Protein 2YJ7 (pdb70)

Structure (mmCIF, N/CA/C/O backbone):
data_2YJ7
#
_entry.id   2YJ7
#
_cell.length_a   55.072
_cell.length_b   30.189
_cell.length_c   59.004
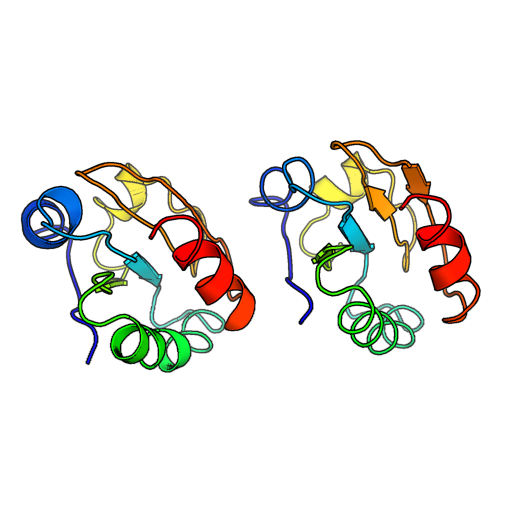_cell.angle_alpha   90.00
_cell.angle_beta   116.81
_cell.angle_gamma   90.00
#
_symmetry.space_group_name_H-M   'P 1 21 1'
#
loop_
_entity.id
_entity.type
_entity.pdbx_description
1 polymer 'LPBCA THIOREDOXIN'
2 non-polymer 'SODIUM ION'
3 water water
#
loop_
_atom_site.group_PDB
_atom_site.id
_atom_site.type_symbol
_atom_site.label_atom_id
_atom_site.label_alt_id
_atom_site.label_comp_id
_atom_site.label_asym_id
_atom_site.label_entity_id
_atom_site.label_seq_id
_atom_site.pdbx_PDB_ins_code
_atom_site.Cartn_x
_atom_site.Cartn_y
_atom_site.Cartn_z
_atom_site.occupancy
_atom_site.B_iso_or_equiv
_atom_site.auth_seq_id
_atom_site.auth_comp_id
_atom_site.auth_asym_id
_atom_site.auth_atom_id
_atom_site.pdbx_PDB_model_num
ATOM 1 N N . SER A 1 2 ? -15.004 -9.017 12.673 1.00 48.45 2 SER A N 1
ATOM 2 C CA . SER A 1 2 ? -14.595 -8.547 13.996 1.00 49.50 2 SER A CA 1
ATOM 3 C C . SER A 1 2 ? -14.111 -7.099 13.922 1.00 44.90 2 SER A C 1
ATOM 4 O O . SER A 1 2 ? -14.216 -6.344 14.895 1.00 44.32 2 SER A O 1
ATOM 7 N N . VAL A 1 3 ? -13.579 -6.719 12.763 1.00 41.76 3 VAL A N 1
ATOM 8 C CA . VAL A 1 3 ? -13.017 -5.383 12.594 1.00 25.01 3 VAL A CA 1
ATOM 9 C C . VAL A 1 3 ? -13.959 -4.376 11.918 1.00 27.55 3 VAL A C 1
ATOM 10 O O . VAL A 1 3 ? -14.233 -4.456 10.710 1.00 24.00 3 VAL A O 1
ATOM 14 N N . ILE A 1 4 ? -14.401 -3.408 12.719 1.00 16.15 4 ILE A N 1
ATOM 15 C CA . ILE A 1 4 ? -15.302 -2.352 12.278 1.00 13.43 4 ILE A CA 1
ATOM 16 C C . ILE A 1 4 ? -14.619 -1.432 11.256 1.00 13.43 4 ILE A C 1
ATOM 17 O O . ILE A 1 4 ? -13.470 -1.048 11.437 1.00 12.74 4 ILE A O 1
ATOM 22 N N . GLU A 1 5 ? -15.332 -1.090 10.185 1.00 10.56 5 GLU A N 1
ATOM 23 C CA . GLU A 1 5 ? -14.843 -0.105 9.217 1.00 7.12 5 GLU A CA 1
ATOM 24 C C . GLU A 1 5 ? -15.315 1.277 9.639 1.00 8.87 5 GLU A C 1
ATOM 25 O O . GLU A 1 5 ? -16.514 1.493 9.892 1.00 14.20 5 GLU A O 1
ATOM 31 N N . VAL A 1 6 ? -14.382 2.207 9.786 1.00 5.92 6 VAL A N 1
ATOM 32 C CA A VAL A 1 6 ? -14.784 3.535 10.228 0.39 10.42 6 VAL A CA 1
ATOM 33 C CA B VAL A 1 6 ? -14.652 3.554 10.306 0.61 10.91 6 VAL A CA 1
ATOM 34 C C . VAL A 1 6 ? -14.393 4.590 9.215 1.00 8.19 6 VAL A C 1
ATOM 35 O O . VAL A 1 6 ? -13.473 4.410 8.398 1.00 7.97 6 VAL A O 1
ATOM 42 N N . THR A 1 7 ? -15.164 5.672 9.220 1.00 5.60 7 THR A N 1
ATOM 43 C CA . THR A 1 7 ? -15.057 6.704 8.218 1.00 5.36 7 THR A CA 1
ATOM 44 C C . THR A 1 7 ? -14.873 8.066 8.865 1.00 8.43 7 THR A C 1
ATOM 45 O O . THR A 1 7 ? -14.973 8.208 10.089 1.00 8.11 7 THR A O 1
ATOM 49 N N . ASP A 1 8 ? -14.623 9.076 8.032 1.00 8.14 8 ASP A N 1
ATOM 50 C CA . ASP A 1 8 ? -14.609 10.461 8.516 1.00 7.90 8 ASP A CA 1
ATOM 51 C C . ASP A 1 8 ? -15.820 10.740 9.406 1.00 9.63 8 ASP A C 1
ATOM 52 O O . ASP A 1 8 ? -15.703 11.412 10.423 1.00 10.10 8 ASP A O 1
ATOM 57 N N . GLU A 1 9 ? -16.988 10.234 9.007 1.00 7.76 9 GLU A N 1
ATOM 58 C CA . GLU A 1 9 ? -18.235 10.551 9.713 1.00 9.26 9 GLU A CA 1
ATOM 59 C C . GLU A 1 9 ? -18.280 10.097 11.177 1.00 9.61 9 GLU A C 1
ATOM 60 O O . GLU A 1 9 ? -18.748 10.832 12.055 1.00 13.32 9 GLU A O 1
ATOM 66 N N . ASN A 1 10 ? -17.812 8.880 11.433 1.00 7.27 10 ASN A N 1
ATOM 67 C CA . ASN A 1 10 ? -17.918 8.289 12.763 1.00 9.34 10 ASN A CA 1
ATOM 68 C C . ASN A 1 10 ? -16.588 8.070 13.484 1.00 7.62 10 ASN A C 1
ATOM 69 O O . ASN A 1 10 ? -16.548 7.440 14.535 1.00 8.01 10 ASN A O 1
ATOM 74 N N . PHE A 1 11 ? -15.507 8.616 12.940 1.00 9.70 11 PHE A N 1
ATOM 75 C CA . PHE A 1 11 ? -14.206 8.463 13.586 1.00 7.50 11 PHE A CA 1
ATOM 76 C C . PHE A 1 11 ? -14.192 9.014 15.009 1.00 8.61 11 PHE A C 1
ATOM 77 O O . PHE A 1 11 ? -13.671 8.379 15.933 1.00 6.25 11 PHE A O 1
ATOM 85 N N . GLU A 1 12 ? -14.765 10.195 15.198 1.00 8.62 12 GLU A N 1
ATOM 86 C CA . GLU A 1 12 ? -14.766 10.775 16.536 1.00 8.54 12 GLU A CA 1
ATOM 87 C C . GLU A 1 12 ? -15.482 9.877 17.545 1.00 6.44 12 GLU A C 1
ATOM 88 O O . GLU A 1 12 ? -14.956 9.610 18.616 1.00 8.54 12 GLU A O 1
ATOM 94 N N A GLN A 1 13 ? -16.684 9.421 17.203 0.53 6.62 13 GLN A N 1
ATOM 95 N N B GLN A 1 13 ? -16.685 9.428 17.199 0.47 6.70 13 GLN A N 1
ATOM 96 C CA A GLN A 1 13 ? -17.455 8.562 18.101 0.53 10.27 13 GLN A CA 1
ATOM 97 C CA B GLN A 1 13 ? -17.458 8.556 18.079 0.47 10.28 13 GLN A CA 1
ATOM 98 C C A GLN A 1 13 ? -16.827 7.186 18.330 0.53 10.79 13 GLN A C 1
ATOM 99 C C B GLN A 1 13 ? -16.769 7.219 18.333 0.47 10.67 13 GLN A C 1
ATOM 100 O O A GLN A 1 13 ? -16.777 6.695 19.463 0.53 10.78 13 GLN A O 1
ATOM 101 O O B GLN A 1 13 ? -16.618 6.790 19.483 0.47 11.14 13 GLN A O 1
ATOM 112 N N . GLU A 1 14 ? -16.352 6.561 17.256 1.00 7.90 14 GLU A N 1
ATOM 113 C CA . GLU A 1 14 ? -15.853 5.192 17.341 1.00 5.12 14 GLU A CA 1
ATOM 114 C C . GLU A 1 14 ? -14.429 5.093 17.867 1.00 5.19 14 GLU A C 1
ATOM 115 O O . GLU A 1 14 ? -14.070 4.107 18.523 1.00 7.18 14 GLU A O 1
ATOM 121 N N . VAL A 1 15 ? -13.617 6.096 17.572 1.00 5.99 15 VAL A N 1
ATOM 122 C CA . VAL A 1 15 ? -12.214 6.013 17.961 1.00 5.33 15 VAL A CA 1
ATOM 123 C C . VAL A 1 15 ? -11.910 6.975 19.105 1.00 7.40 15 VAL A C 1
ATOM 124 O O . VAL A 1 15 ? -11.457 6.553 20.176 1.00 8.64 15 VAL A O 1
ATOM 128 N N . LEU A 1 16 ? -12.160 8.262 18.891 1.00 7.76 16 LEU A N 1
ATOM 129 C CA . LEU A 1 16 ? -11.764 9.231 19.901 1.00 8.47 16 LEU A CA 1
ATOM 130 C C . LEU A 1 16 ? -12.536 9.096 21.217 1.00 11.66 16 LEU A C 1
ATOM 131 O O . LEU A 1 16 ? -11.986 9.388 22.293 1.00 14.22 16 LEU A O 1
ATOM 136 N N . LYS A 1 17 ? -13.784 8.639 21.142 1.00 7.23 17 LYS A N 1
ATOM 137 C CA . LYS A 1 17 ? -14.632 8.548 22.350 1.00 7.78 17 LYS A CA 1
ATOM 138 C C . LYS A 1 17 ? -14.843 7.112 22.828 1.00 10.07 17 LYS A C 1
ATOM 139 O O . LYS A 1 17 ? -15.734 6.836 23.646 1.00 10.55 17 LYS A O 1
ATOM 145 N N . SER A 1 18 ? -13.997 6.212 22.336 1.00 9.79 18 SER A N 1
ATOM 146 C CA . SER A 1 18 ? -14.003 4.810 22.765 1.00 11.81 18 SER A CA 1
ATOM 147 C C . SER A 1 18 ? -13.757 4.662 24.271 1.00 11.38 18 SER A C 1
ATOM 148 O O . SER A 1 18 ? -13.001 5.439 24.865 1.00 12.18 18 SER A O 1
ATOM 151 N N . ASP A 1 19 ? -14.374 3.648 24.884 1.00 13.07 19 ASP A N 1
ATOM 152 C CA . ASP A 1 19 ? -14.145 3.379 26.305 1.00 17.71 19 ASP A CA 1
ATOM 153 C C . ASP A 1 19 ? -12.8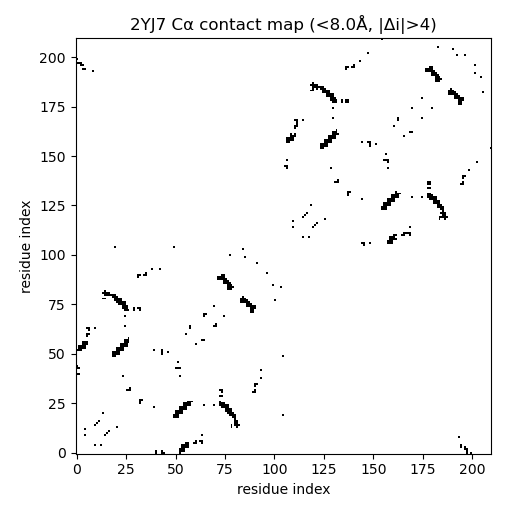91 2.544 26.573 1.00 18.49 19 ASP A C 1
ATOM 154 O O . ASP A 1 19 ? -12.586 2.240 27.722 1.00 19.70 19 ASP A O 1
ATOM 159 N N . LYS A 1 20 ? -12.170 2.176 25.514 1.00 11.55 20 LYS A N 1
ATOM 160 C CA . LYS A 1 20 ? -10.974 1.338 25.640 1.00 11.68 20 LYS A CA 1
ATOM 161 C C . LYS A 1 20 ? -9.984 1.764 24.549 1.00 9.10 20 LYS A C 1
ATOM 162 O O . LYS A 1 20 ? -10.383 2.478 23.628 1.00 9.60 20 LYS A O 1
ATOM 168 N N . PRO A 1 21 ? -8.703 1.342 24.645 1.00 10.66 21 PRO A N 1
ATOM 169 C CA . PRO A 1 21 ? -7.758 1.694 23.576 1.00 7.67 21 PRO A CA 1
ATOM 170 C C . PRO A 1 21 ? -8.266 1.202 22.221 1.00 9.36 21 PRO A C 1
ATOM 171 O O . PRO A 1 21 ? -8.985 0.205 22.146 1.00 8.40 21 PRO A O 1
ATOM 175 N N . VAL A 1 22 ? -7.895 1.922 21.164 1.00 8.20 22 VAL A N 1
ATOM 176 C CA . VAL A 1 22 ? -8.331 1.577 19.823 1.00 4.67 22 VAL A CA 1
ATOM 177 C C . VAL A 1 22 ? -7.133 1.449 18.905 1.00 4.52 22 VAL A C 1
ATOM 178 O O . VAL A 1 22 ? -6.325 2.362 18.804 1.00 7.53 22 VAL A O 1
ATOM 182 N N . LEU A 1 23 ? -7.031 0.304 18.232 1.00 4.56 23 LEU A N 1
ATOM 183 C CA . LEU A 1 23 ? -6.004 0.097 17.211 1.00 6.08 23 LEU A CA 1
ATOM 184 C C . LEU A 1 23 ? -6.641 0.417 15.866 1.00 7.37 23 LEU A C 1
ATOM 185 O O . LEU A 1 23 ? -7.648 -0.194 15.512 1.00 5.91 23 LEU A O 1
ATOM 190 N N . VAL A 1 24 ? -6.104 1.410 15.150 1.00 4.65 24 VAL A N 1
ATOM 191 C CA . VAL A 1 24 ? -6.692 1.841 13.869 1.00 3.99 24 VAL A CA 1
ATOM 192 C C . VAL A 1 24 ? -5.774 1.471 12.725 1.00 4.78 24 VAL A C 1
ATOM 193 O O . VAL A 1 24 ? -4.626 1.903 12.690 1.00 5.99 24 VAL A O 1
ATOM 197 N N . ASP A 1 25 ? -6.291 0.674 11.797 1.00 4.09 25 ASP A N 1
ATOM 198 C CA . ASP A 1 25 ? -5.527 0.198 10.642 1.00 4.30 25 ASP A CA 1
ATOM 199 C C . ASP A 1 25 ? -5.873 1.056 9.438 1.00 6.63 25 ASP A C 1
ATOM 200 O O . ASP A 1 25 ? -6.989 0.975 8.910 1.00 7.47 25 ASP A O 1
ATOM 205 N N . PHE A 1 26 ? -4.915 1.885 9.017 1.00 4.04 26 PHE A N 1
ATOM 206 C CA . PHE A 1 26 ? -5.073 2.693 7.815 1.00 4.02 26 PHE A CA 1
ATOM 207 C C . PHE A 1 26 ? -4.575 1.914 6.598 1.00 7.11 26 PHE A C 1
ATOM 208 O O . PHE A 1 26 ? -3.435 1.457 6.568 1.00 6.96 26 PHE A O 1
ATOM 216 N N . TRP A 1 27 ? -5.450 1.748 5.615 1.00 4.61 27 TRP A N 1
ATOM 217 C CA . TRP A 1 27 ? -5.227 0.820 4.502 1.00 5.12 27 TRP A CA 1
ATOM 218 C C . TRP A 1 27 ? -5.907 1.364 3.232 1.00 6.20 27 TRP A C 1
ATOM 219 O O . TRP A 1 27 ? -6.642 2.345 3.287 1.00 8.05 27 TRP A O 1
ATOM 230 N N . ALA A 1 28 ? -5.604 0.758 2.074 1.00 5.11 28 ALA A N 1
ATOM 231 C CA . ALA A 1 28 ? -6.329 1.018 0.831 1.00 5.42 28 ALA A CA 1
ATOM 232 C C . ALA A 1 28 ? -6.213 -0.231 -0.049 1.00 7.09 28 ALA A C 1
ATOM 233 O O . ALA A 1 28 ? -5.307 -1.055 0.149 1.00 9.15 28 ALA A O 1
ATOM 235 N N . PRO A 1 29 ? -7.136 -0.386 -1.007 1.00 7.42 29 PRO A N 1
ATOM 236 C CA . PRO A 1 29 ? -7.190 -1.610 -1.824 1.00 8.88 29 PRO A CA 1
ATOM 237 C C . PRO A 1 29 ? -5.931 -1.828 -2.657 1.00 14.08 29 PRO A C 1
ATOM 238 O O . PRO A 1 29 ? -5.582 -2.980 -2.966 1.00 11.76 29 PRO A O 1
ATOM 242 N N . TRP A 1 30 ? -5.254 -0.742 -3.006 1.00 10.48 30 TRP A N 1
ATOM 243 C CA . TRP A 1 30 ? -4.108 -0.839 -3.910 1.00 11.36 30 TRP A CA 1
ATOM 244 C C . TRP A 1 30 ? -2.809 -1.237 -3.206 1.00 11.28 30 TRP A C 1
ATOM 245 O O . TRP A 1 30 ? -1.768 -1.463 -3.847 1.00 13.72 30 TRP A O 1
ATOM 256 N N . CYS A 1 31 ? -2.871 -1.309 -1.883 1.00 10.24 31 CYS A N 1
ATOM 257 C CA . CYS A 1 31 ? -1.685 -1.473 -1.046 1.00 6.20 31 CYS A CA 1
ATOM 258 C C . CYS A 1 31 ? -1.405 -2.955 -0.777 1.00 9.76 31 CYS A C 1
ATOM 259 O O . CYS A 1 31 ? -2.161 -3.608 -0.069 1.00 10.05 31 CYS A O 1
ATOM 262 N N . GLY A 1 32 ? -0.325 -3.484 -1.354 1.00 10.18 32 GLY A N 1
ATOM 263 C CA . GLY A 1 32 ? 0.018 -4.888 -1.166 1.00 13.86 32 GLY A CA 1
ATOM 264 C C . GLY A 1 32 ? 0.284 -5.270 0.286 1.00 12.77 32 GLY A C 1
ATOM 265 O O . GLY A 1 32 ? -0.321 -6.203 0.813 1.00 13.83 32 GLY A O 1
ATOM 266 N N . PRO A 1 33 ? 1.211 -4.565 0.944 1.00 10.26 33 PRO A N 1
ATOM 267 C CA . PRO A 1 33 ? 1.479 -4.866 2.356 1.00 9.81 33 PRO A CA 1
ATOM 268 C C . PRO A 1 33 ? 0.254 -4.751 3.254 1.00 15.08 33 PRO A C 1
ATOM 269 O O . PRO A 1 33 ? 0.158 -5.478 4.236 1.00 12.81 33 PRO A O 1
ATOM 273 N N . CYS A 1 34 ? -0.670 -3.858 2.923 1.00 7.70 34 CYS A N 1
ATOM 274 C CA . CYS A 1 34 ? -1.907 -3.727 3.691 1.00 7.80 34 CYS A CA 1
ATOM 275 C C . CYS A 1 34 ? -2.703 -5.013 3.642 1.00 12.61 34 CYS A C 1
ATOM 276 O O . CYS A 1 34 ? -3.260 -5.454 4.642 1.00 13.75 34 CYS A O 1
ATOM 279 N N . ARG A 1 35 ? -2.763 -5.623 2.465 1.00 10.93 35 ARG A N 1
ATOM 280 C CA A ARG A 1 35 ? -3.476 -6.879 2.278 0.46 10.42 35 ARG A CA 1
ATOM 281 C CA B ARG A 1 35 ? -3.499 -6.867 2.316 0.54 9.26 35 ARG A CA 1
ATOM 282 C C . ARG A 1 35 ? -2.800 -7.975 3.099 1.00 14.06 35 ARG A C 1
ATOM 283 O O . ARG A 1 35 ? -3.458 -8.865 3.650 1.00 14.69 35 ARG A O 1
ATOM 298 N N . MET A 1 36 ? -1.472 -7.902 3.190 1.00 12.57 36 MET A N 1
ATOM 299 C CA A MET A 1 36 ? -0.719 -8.879 3.969 0.56 12.72 36 MET A CA 1
ATOM 300 C CA B MET A 1 36 ? -0.713 -8.876 3.960 0.44 12.89 36 MET A CA 1
ATOM 301 C C . MET A 1 36 ? -1.103 -8.857 5.446 1.00 10.63 36 MET A C 1
ATOM 302 O O . MET A 1 36 ? -1.306 -9.910 6.064 1.00 12.43 36 MET A O 1
ATOM 311 N N . ILE A 1 37 ? -1.197 -7.667 6.018 1.00 14.04 37 ILE A N 1
ATOM 312 C CA . ILE A 1 37 ? -1.462 -7.563 7.452 1.00 14.06 37 ILE A CA 1
ATOM 313 C C . ILE A 1 37 ? -2.936 -7.639 7.834 1.00 14.90 37 ILE A C 1
ATOM 314 O O . ILE A 1 37 ? -3.249 -7.836 9.011 1.00 13.52 37 ILE A O 1
ATOM 319 N N . ALA A 1 38 ? -3.833 -7.480 6.861 1.00 10.60 38 ALA A N 1
ATOM 320 C CA . ALA A 1 38 ? -5.278 -7.505 7.150 1.00 7.87 38 ALA A CA 1
ATOM 321 C C . ALA A 1 38 ? -5.732 -8.712 8.001 1.00 8.39 38 ALA A C 1
ATOM 322 O O . ALA A 1 38 ? -6.424 -8.532 9.010 1.00 9.50 38 ALA A O 1
ATOM 324 N N A PRO A 1 39 ? -5.354 -9.936 7.602 0.51 9.93 39 PRO A N 1
ATOM 325 N N B PRO A 1 39 ? -5.330 -9.931 7.607 0.49 9.98 39 PRO A N 1
ATOM 326 C CA A PRO A 1 39 ? -5.751 -11.080 8.432 0.51 11.35 39 PRO A CA 1
ATOM 327 C CA B PRO A 1 39 ? -5.699 -11.106 8.405 0.49 11.80 39 PRO A CA 1
ATOM 328 C C A PRO A 1 39 ? -5.069 -11.087 9.805 0.51 10.58 39 PRO A C 1
ATOM 329 C C B PRO A 1 39 ? -5.070 -11.078 9.796 0.49 10.48 39 PRO A C 1
ATOM 330 O O A PRO A 1 39 ? -5.653 -11.599 10.765 0.51 11.99 39 PRO A O 1
ATOM 331 O O B PRO A 1 39 ? -5.686 -11.551 10.756 0.49 11.74 39 PRO A O 1
ATOM 338 N N . ILE A 1 40 ? -3.865 -10.526 9.902 1.00 10.13 40 ILE A N 1
ATOM 339 C CA . ILE A 1 40 ? -3.184 -10.400 11.188 1.00 11.50 40 ILE A CA 1
ATOM 340 C C . ILE A 1 40 ? -3.994 -9.483 12.120 1.00 9.28 40 ILE A C 1
ATOM 341 O O . ILE A 1 40 ? -4.218 -9.799 13.295 1.00 14.01 40 ILE A O 1
ATOM 346 N N . ILE A 1 41 ? -4.438 -8.355 11.576 1.00 8.36 41 ILE A N 1
ATOM 347 C CA . ILE A 1 41 ? -5.251 -7.401 12.320 1.00 13.71 41 ILE A CA 1
ATOM 348 C C . ILE A 1 41 ? -6.563 -8.053 12.782 1.00 10.01 41 ILE A C 1
ATOM 349 O O . ILE A 1 41 ? -6.992 -7.874 13.923 1.00 10.56 41 ILE A O 1
ATOM 354 N N . GLU A 1 42 ? -7.201 -8.815 11.898 1.00 10.09 42 GLU A N 1
ATOM 355 C CA A GLU A 1 42 ? -8.448 -9.496 12.252 0.49 12.55 42 GLU A CA 1
ATOM 356 C CA B GLU A 1 42 ? -8.445 -9.497 12.254 0.51 12.54 42 GLU A CA 1
ATOM 357 C C . GLU A 1 42 ? -8.213 -10.469 13.403 1.00 12.16 42 GLU A C 1
ATOM 358 O O . GLU A 1 42 ? -9.024 -10.564 14.345 1.00 11.05 42 GLU A O 1
ATOM 369 N N . GLU A 1 43 ? -7.111 -11.204 13.346 1.00 9.39 43 GLU A N 1
ATOM 370 C CA . GLU A 1 43 ? -6.855 -12.201 14.386 1.00 13.40 43 GLU A CA 1
ATOM 371 C C . GLU A 1 43 ? -6.501 -11.502 15.708 1.00 17.65 43 GLU A C 1
ATOM 372 O O . GLU A 1 43 ? -6.928 -11.929 16.795 1.00 13.37 43 GLU A O 1
ATOM 378 N N . LEU A 1 44 ? -5.751 -10.408 15.614 1.00 9.76 44 LEU A N 1
ATOM 379 C CA . LEU A 1 44 ? -5.455 -9.602 16.808 1.00 12.19 44 LEU A CA 1
ATOM 380 C C . LEU A 1 44 ? -6.710 -9.018 17.446 1.00 16.43 44 LEU A C 1
ATOM 381 O O . LEU A 1 44 ? -6.801 -8.936 18.673 1.00 15.75 44 LEU A O 1
ATOM 386 N N . ALA A 1 45 ? -7.688 -8.629 16.632 1.00 9.47 45 ALA A N 1
ATOM 387 C CA . ALA A 1 45 ? -8.971 -8.198 17.183 1.00 11.85 45 ALA A CA 1
ATOM 388 C C . ALA A 1 45 ? -9.592 -9.288 18.063 1.00 13.46 45 ALA A C 1
ATOM 389 O O . ALA A 1 45 ? -10.199 -8.984 19.091 1.00 13.48 45 ALA A O 1
ATOM 391 N N . LYS A 1 46 ? -9.452 -10.555 17.678 1.00 15.72 46 LYS A N 1
ATOM 392 C CA A LYS A 1 46 ? -10.028 -11.629 18.479 0.34 16.99 46 LYS A CA 1
ATOM 393 C CA B LYS A 1 46 ? -10.022 -11.634 18.482 0.66 16.28 46 LYS A CA 1
ATOM 394 C C . LYS A 1 46 ? -9.275 -11.783 19.800 1.00 13.68 46 LYS A C 1
ATOM 395 O O . LYS A 1 46 ? -9.886 -11.907 20.874 1.00 17.02 46 LYS A O 1
ATOM 406 N N . GLU A 1 47 ? -7.954 -11.772 19.723 1.00 13.22 47 GLU A N 1
ATOM 407 C CA . GLU A 1 47 ? -7.125 -11.952 20.904 1.00 20.28 47 GLU A CA 1
ATOM 408 C C . GLU A 1 47 ? -7.365 -10.849 21.920 1.00 19.87 47 GLU A C 1
ATOM 409 O O . GLU A 1 47 ? -7.318 -11.079 23.129 1.00 17.57 47 GLU A O 1
ATOM 415 N N . TYR A 1 48 ? -7.631 -9.647 21.426 1.00 12.42 48 TYR A N 1
ATOM 416 C CA . TYR A 1 48 ? -7.720 -8.490 22.312 1.00 12.08 48 TYR A CA 1
ATOM 417 C C . TYR A 1 48 ? -9.150 -8.099 22.642 1.00 12.39 48 TYR A C 1
ATOM 418 O O . TYR A 1 48 ? -9.389 -7.009 23.157 1.00 13.06 48 TYR A O 1
ATOM 427 N N A GLU A 1 49 ? -10.098 -8.986 22.354 0.49 16.36 49 GLU A N 1
ATOM 428 N N B GLU A 1 49 ? -10.092 -8.995 22.368 0.51 16.36 49 GLU A N 1
ATOM 429 C CA A GLU A 1 49 ? -11.503 -8.726 22.658 0.49 14.75 49 GLU A CA 1
ATOM 430 C CA B GLU A 1 49 ? -11.494 -8.752 22.682 0.51 14.62 49 GLU A CA 1
ATOM 431 C C A GLU A 1 49 ? -11.663 -8.382 24.133 0.49 12.18 49 GLU A C 1
ATOM 432 C C B GLU A 1 49 ? -11.628 -8.363 24.146 0.51 12.23 49 GLU A C 1
ATOM 433 O O A GLU A 1 49 ? -11.158 -9.094 24.999 0.49 14.02 49 GLU A O 1
ATOM 434 O O B GLU A 1 49 ? -11.070 -9.028 25.019 0.51 13.92 49 GLU A O 1
ATOM 445 N N . GLY A 1 50 ? -12.357 -7.280 24.405 1.00 13.62 50 GLY A N 1
ATOM 446 C CA . GLY A 1 50 ? -12.541 -6.786 25.762 1.00 14.57 50 GLY A CA 1
ATOM 447 C C . GLY A 1 50 ? -11.487 -5.789 26.224 1.00 13.29 50 GLY A C 1
ATOM 448 O O . GLY A 1 50 ? -11.699 -5.065 27.203 1.00 12.30 50 GLY A O 1
ATOM 449 N N . LYS A 1 51 ? -10.352 -5.740 25.526 1.00 12.08 51 LYS A N 1
ATOM 450 C CA . LYS A 1 51 ? -9.227 -4.911 25.943 1.00 10.39 51 LYS A CA 1
ATOM 451 C C . LYS A 1 51 ? -8.887 -3.807 24.951 1.00 8.08 51 LYS A C 1
ATOM 452 O O . LYS A 1 51 ? -8.529 -2.689 25.349 1.00 10.19 51 LYS A O 1
ATOM 458 N N . VAL A 1 52 ? -8.967 -4.145 23.662 1.00 6.48 52 VAL A N 1
ATOM 459 C CA . VAL A 1 52 ? -8.642 -3.195 22.604 1.00 6.09 52 VAL A CA 1
ATOM 460 C C . VAL A 1 52 ? -9.672 -3.317 21.490 1.00 7.82 52 VAL A C 1
ATOM 461 O O . VAL A 1 52 ? -10.015 -4.411 21.048 1.00 14.74 52 VAL A O 1
ATOM 465 N N . LYS A 1 53 ? -10.190 -2.182 21.055 1.00 6.99 53 LYS A N 1
ATOM 466 C CA . LYS A 1 53 ? -11.112 -2.135 19.936 1.00 6.11 53 LYS A CA 1
ATOM 467 C C . LYS A 1 53 ? -10.259 -1.988 18.683 1.00 8.09 53 LYS A C 1
ATOM 468 O O . LYS A 1 53 ? -9.305 -1.218 18.683 1.00 7.93 53 LYS A O 1
ATOM 474 N N . VAL A 1 54 ? -10.591 -2.742 17.640 1.00 5.79 54 VAL A N 1
ATOM 475 C CA . VAL A 1 54 ? -9.833 -2.712 16.390 1.00 5.14 54 VAL A CA 1
ATOM 476 C C . VAL A 1 54 ? -10.716 -2.257 15.237 1.00 8.87 54 VAL A C 1
ATOM 477 O O . VAL A 1 54 ? -11.788 -2.833 14.980 1.00 8.74 54 VAL A O 1
ATOM 481 N N . VAL A 1 55 ? -10.267 -1.212 14.551 1.00 4.81 55 VAL A N 1
ATOM 482 C CA . VAL A 1 55 ? -11.022 -0.648 13.439 1.00 5.41 55 VAL A CA 1
ATOM 483 C C . VAL A 1 55 ? -10.100 -0.436 12.255 1.00 8.41 55 VAL A C 1
ATOM 484 O O . VAL A 1 55 ? -8.871 -0.464 12.401 1.00 4.96 55 VAL A O 1
ATOM 488 N N . LYS A 1 56 ? -10.702 -0.260 11.081 1.00 6.36 56 LYS A N 1
ATOM 489 C CA A LYS A 1 56 ? -9.938 -0.029 9.849 0.67 4.72 56 LYS A CA 1
ATOM 490 C CA B LYS A 1 56 ? -9.950 -0.034 9.849 0.33 6.94 56 LYS A CA 1
ATOM 491 C C . LYS A 1 56 ? -10.448 1.241 9.192 1.00 9.23 56 LYS A C 1
ATOM 492 O O . LYS A 1 56 ? -11.643 1.545 9.249 1.00 9.84 56 LYS A O 1
ATOM 503 N N . VAL A 1 57 ? -9.547 1.982 8.557 1.00 4.61 57 VAL A N 1
ATOM 504 C CA . VAL A 1 57 ? -9.958 3.170 7.820 1.00 4.67 57 VAL A CA 1
ATOM 505 C C . VAL A 1 57 ? -9.371 3.151 6.421 1.00 4.98 57 VAL A C 1
ATOM 506 O O . VAL A 1 57 ? -8.155 3.121 6.248 1.00 5.90 57 VAL A O 1
ATOM 510 N N . ASN A 1 58 ? -10.237 3.181 5.422 1.00 5.22 58 ASN A N 1
ATOM 511 C CA . ASN A 1 58 ? -9.798 3.218 4.031 1.00 5.52 58 ASN A CA 1
ATOM 512 C C . ASN A 1 58 ? -9.389 4.639 3.672 1.00 7.58 58 ASN A C 1
ATOM 513 O O . ASN A 1 58 ? -10.220 5.523 3.613 1.00 7.50 58 ASN A O 1
ATOM 518 N N . VAL A 1 59 ? -8.105 4.861 3.428 1.00 5.13 59 VAL A N 1
ATOM 519 C CA . VAL A 1 59 ? -7.601 6.224 3.246 1.00 5.22 59 VAL A CA 1
ATOM 520 C C . VAL A 1 59 ? -8.027 6.835 1.915 1.00 6.42 59 VAL A C 1
ATOM 521 O O . VAL A 1 59 ? -8.030 8.062 1.772 1.00 9.27 59 VAL A O 1
ATOM 525 N N . ASP A 1 60 ? -8.366 5.990 0.946 1.00 9.54 60 ASP A N 1
ATOM 526 C CA . ASP A 1 60 ? -8.841 6.479 -0.339 1.00 13.53 60 ASP A CA 1
ATOM 527 C C . ASP A 1 60 ? -10.224 7.096 -0.148 1.00 10.31 60 ASP A C 1
ATOM 528 O O . ASP A 1 60 ? -10.571 8.079 -0.802 1.00 14.78 60 ASP A O 1
ATOM 533 N N . GLU A 1 61 ? -11.008 6.528 0.761 1.00 11.73 61 GLU A N 1
ATOM 534 C CA . GLU A 1 61 ? -12.378 6.977 0.952 1.00 11.29 61 GLU A CA 1
ATOM 535 C C . GLU A 1 61 ? -12.489 8.008 2.062 1.00 9.28 61 GLU A C 1
ATOM 536 O O . GLU A 1 61 ? -13.507 8.704 2.189 1.00 11.90 61 GLU A O 1
ATOM 542 N N . ASN A 1 62 ? -11.428 8.105 2.862 1.00 6.44 62 ASN A N 1
ATOM 543 C CA . ASN A 1 62 ? -11.435 8.997 4.018 1.00 7.59 62 ASN A CA 1
ATOM 544 C C . ASN A 1 62 ? -10.145 9.796 4.104 1.00 10.08 62 ASN A C 1
ATOM 545 O O . ASN A 1 62 ? -9.430 9.737 5.095 1.00 8.64 62 ASN A O 1
ATOM 550 N N . PRO A 1 63 ? -9.832 10.552 3.042 1.00 13.59 63 PRO A N 1
ATOM 551 C CA . PRO A 1 63 ? -8.574 11.300 3.046 1.00 10.76 63 PRO A CA 1
ATOM 552 C C . PRO A 1 63 ? -8.481 12.331 4.176 1.00 9.31 63 PRO A C 1
ATOM 553 O O . PRO A 1 63 ? -7.372 12.637 4.609 1.00 13.69 63 PRO A O 1
ATOM 557 N N . ASN A 1 64 ? -9.607 12.851 4.647 1.00 12.49 64 ASN A N 1
ATOM 558 C CA . ASN A 1 64 ? -9.583 13.853 5.717 1.00 19.48 64 ASN A CA 1
ATOM 559 C C . ASN A 1 64 ? -9.035 13.292 7.026 1.00 11.89 64 ASN A C 1
ATOM 560 O O . ASN A 1 64 ? -8.143 13.882 7.647 1.00 11.62 64 ASN A O 1
ATOM 565 N N . THR A 1 65 ? -9.558 12.147 7.451 1.00 9.41 65 THR A N 1
ATOM 566 C CA . THR A 1 65 ? -9.038 11.525 8.649 1.00 6.14 65 THR A CA 1
ATOM 567 C C . THR A 1 65 ? -7.564 11.176 8.453 1.00 7.58 65 THR A C 1
ATOM 568 O O . THR A 1 65 ? -6.741 11.418 9.325 1.00 7.18 65 THR A O 1
ATOM 572 N N . ALA A 1 66 ? -7.238 10.621 7.288 1.00 7.66 66 ALA A N 1
ATOM 573 C CA . ALA A 1 66 ? -5.856 10.264 7.011 1.00 5.50 66 ALA A CA 1
ATOM 574 C C . ALA A 1 66 ? -4.933 11.469 7.164 1.00 10.86 66 ALA A C 1
ATOM 575 O O . ALA A 1 66 ? -3.903 11.389 7.819 1.00 9.51 66 ALA A O 1
ATOM 577 N N . ALA A 1 67 ? -5.325 12.589 6.570 1.00 10.29 67 ALA A N 1
ATOM 578 C CA . ALA A 1 67 ? -4.509 13.801 6.626 1.00 8.90 67 ALA A CA 1
ATOM 579 C C . ALA A 1 67 ? -4.435 14.345 8.057 1.00 9.68 67 ALA A C 1
ATOM 580 O O . ALA A 1 67 ? -3.372 14.759 8.511 1.00 11.30 67 ALA A O 1
ATOM 582 N N . GLN A 1 68 ? -5.560 14.333 8.774 1.00 9.27 68 GLN A N 1
ATOM 583 C CA . GLN A 1 68 ? -5.578 14.873 10.131 1.00 8.88 68 GLN A CA 1
ATOM 584 C C . GLN A 1 68 ? -4.621 14.158 11.072 1.00 9.30 68 GLN A C 1
ATOM 585 O O . GLN A 1 68 ? -4.114 14.754 12.023 1.00 11.63 68 GLN A O 1
ATOM 591 N N . TYR A 1 69 ? -4.389 12.873 10.816 1.00 9.04 69 TYR A N 1
ATOM 592 C CA . TYR A 1 69 ? -3.541 12.059 11.692 1.00 12.39 69 TYR A CA 1
ATOM 593 C C . TYR A 1 69 ? -2.187 11.710 11.094 1.00 18.21 69 TYR A C 1
ATOM 594 O O . TYR A 1 69 ? -1.521 10.786 11.536 1.00 19.69 69 TYR A O 1
ATOM 603 N N . GLY A 1 70 ? -1.795 12.470 10.084 1.00 12.90 70 GLY A N 1
ATOM 604 C CA . GLY A 1 70 ? -0.453 12.393 9.538 1.00 12.24 70 GLY A CA 1
ATOM 605 C C . GLY A 1 70 ? -0.151 11.065 8.874 1.00 10.04 70 GLY A C 1
ATOM 606 O O . GLY A 1 70 ? 0.977 10.598 8.925 1.00 12.29 70 GLY A O 1
ATOM 607 N N . ILE A 1 71 ? -1.156 10.458 8.254 1.00 9.61 71 ILE A N 1
ATOM 608 C CA . ILE A 1 71 ? -0.957 9.172 7.578 1.00 7.84 71 ILE A CA 1
ATOM 609 C C . ILE A 1 71 ? -0.339 9.427 6.203 1.00 8.68 71 ILE A C 1
ATOM 610 O O . ILE A 1 71 ? -1.046 9.570 5.197 1.00 13.04 71 ILE A O 1
ATOM 615 N N . ARG A 1 72 ? 0.988 9.479 6.168 1.00 9.11 72 ARG A N 1
ATOM 616 C CA . ARG A 1 72 ? 1.671 9.808 4.923 1.00 8.89 72 ARG A CA 1
ATOM 617 C C . ARG A 1 72 ? 2.000 8.567 4.107 1.00 9.92 72 ARG A C 1
ATOM 618 O O . ARG A 1 72 ? 2.385 8.681 2.946 1.00 14.25 72 ARG A O 1
ATOM 626 N N . SER A 1 73 ? 1.866 7.389 4.720 1.00 9.94 73 SER A N 1
ATOM 627 C CA . SER A 1 73 ? 2.079 6.127 4.025 1.00 10.68 73 SER A CA 1
ATOM 628 C C . SER A 1 73 ? 1.228 5.025 4.648 1.00 8.83 73 SER A C 1
ATOM 629 O O . SER A 1 73 ? 0.797 5.150 5.782 1.00 10.50 73 SER A O 1
ATOM 632 N N . ILE A 1 74 ? 0.998 3.949 3.894 1.00 6.55 74 ILE A N 1
ATOM 633 C CA . ILE A 1 74 ? 0.232 2.807 4.407 1.00 8.64 74 ILE A CA 1
ATOM 634 C C . ILE A 1 74 ? 0.977 1.515 4.057 1.00 8.27 74 ILE A C 1
ATOM 635 O O . ILE A 1 74 ? 1.713 1.488 3.073 1.00 10.09 74 ILE A O 1
ATOM 640 N N . PRO A 1 75 ? 0.836 0.461 4.885 1.00 8.65 75 PRO A N 1
ATOM 641 C CA . PRO A 1 75 ? 0.017 0.421 6.109 1.00 6.77 75 PRO A CA 1
ATOM 642 C C . PRO A 1 75 ? 0.578 1.280 7.246 1.00 7.24 75 PRO A C 1
ATOM 643 O O . PRO A 1 75 ? 1.793 1.382 7.380 1.00 9.49 75 PRO A O 1
ATOM 647 N N . THR A 1 76 ? -0.305 1.879 8.037 1.00 6.62 76 THR A N 1
ATOM 648 C CA . THR A 1 76 ? 0.053 2.544 9.294 1.00 5.81 76 THR A CA 1
ATOM 649 C C . THR A 1 76 ? -0.998 2.177 10.309 1.00 7.71 76 THR A C 1
ATOM 650 O O . THR A 1 76 ? -2.191 2.275 10.014 1.00 8.69 76 THR A O 1
ATOM 654 N N . LEU A 1 77 ? -0.552 1.695 11.469 1.00 5.49 77 LEU A N 1
ATOM 655 C CA A LEU A 1 77 ? -1.438 1.428 12.589 0.13 7.12 77 LEU A CA 1
ATOM 656 C CA B LEU A 1 77 ? -1.444 1.428 12.597 0.87 5.34 77 LEU A CA 1
ATOM 657 C C . LEU A 1 77 ? -1.259 2.516 13.635 1.00 6.83 77 LEU A C 1
ATOM 658 O O . LEU A 1 77 ? -0.145 2.810 14.052 1.00 9.68 77 LEU A O 1
ATOM 667 N N . LEU A 1 78 ? -2.360 3.116 14.063 1.00 6.10 78 LEU A N 1
ATOM 668 C CA . LEU A 1 78 ? -2.299 4.041 15.191 1.00 5.41 78 LEU A CA 1
ATOM 669 C C . LEU A 1 78 ? -2.975 3.389 16.381 1.00 8.56 78 LEU A C 1
ATOM 670 O O . LEU A 1 78 ? -4.021 2.757 16.238 1.00 8.26 78 LEU A O 1
ATOM 675 N N . LEU A 1 79 ? -2.374 3.541 17.555 1.00 5.65 79 LEU A N 1
ATOM 676 C CA . LEU A 1 79 ? -3.005 3.099 18.792 1.00 7.63 79 LEU A CA 1
ATOM 677 C C . LEU A 1 79 ? -3.444 4.325 19.590 1.00 6.29 79 LEU A C 1
ATOM 678 O O . LEU A 1 79 ? -2.621 5.171 19.934 1.00 10.50 79 LEU A O 1
ATOM 683 N N . PHE A 1 80 ? -4.754 4.442 19.796 1.00 5.96 80 PHE A N 1
ATOM 684 C CA . PHE A 1 80 ? -5.355 5.547 20.532 1.00 12.69 80 PHE A CA 1
ATOM 685 C C . PHE A 1 80 ? -5.716 5.111 21.938 1.00 13.07 80 PHE A C 1
ATOM 686 O O . PHE A 1 80 ? -6.190 4.000 22.152 1.00 9.90 80 PHE A O 1
ATOM 694 N N . LYS A 1 81 ? -5.508 5.998 22.903 1.00 11.24 81 LYS A N 1
ATOM 695 C CA . LYS A 1 81 ? -5.950 5.733 24.261 1.00 12.10 81 LYS A CA 1
ATOM 696 C C . LYS A 1 81 ? -6.420 7.055 24.802 1.00 14.65 81 LYS A C 1
ATOM 697 O O . LYS A 1 81 ? -5.728 8.062 24.662 1.00 14.03 81 LYS A O 1
ATOM 703 N N . ASN A 1 82 ? -7.606 7.073 25.398 1.00 18.60 82 ASN A N 1
ATOM 704 C CA . ASN A 1 82 ? -8.116 8.309 25.965 1.00 20.03 82 ASN A CA 1
ATOM 705 C C . ASN A 1 82 ? -8.205 9.398 24.901 1.00 20.53 82 ASN A C 1
ATOM 706 O O . ASN A 1 82 ? -8.081 10.578 25.203 1.00 23.64 82 ASN A O 1
ATOM 711 N N . GLY A 1 83 ? -8.382 9.002 23.643 1.00 21.08 83 GLY A N 1
ATOM 712 C CA . GLY A 1 83 ? -8.602 9.969 22.580 1.00 15.78 83 GLY A CA 1
ATOM 713 C C . GLY A 1 83 ? -7.344 10.537 21.949 1.00 16.00 83 GLY A C 1
ATOM 714 O O . GLY A 1 83 ? -7.403 11.419 21.092 1.00 23.68 83 GLY A O 1
ATOM 715 N N . GLN A 1 84 ? -6.197 10.023 22.369 1.00 13.14 84 GLN A N 1
ATOM 716 C CA A GLN A 1 84 ? -4.920 10.492 21.849 0.55 16.78 84 GLN A CA 1
ATOM 717 C CA B GLN A 1 84 ? -4.921 10.495 21.846 0.45 16.84 84 GLN A CA 1
ATOM 718 C C . GLN A 1 84 ? -4.056 9.355 21.311 1.00 11.42 84 GLN A C 1
ATOM 719 O O . GLN A 1 84 ? -4.120 8.221 21.794 1.00 15.02 84 GLN A O 1
ATOM 730 N N . VAL A 1 85 ? -3.231 9.671 20.319 1.00 13.49 85 VAL A N 1
ATOM 731 C CA . VAL A 1 85 ? -2.313 8.682 19.792 1.00 13.98 85 VAL A CA 1
ATOM 732 C C . VAL A 1 85 ? -1.195 8.438 20.795 1.00 13.53 85 VAL A C 1
ATOM 733 O O . VAL A 1 85 ? -0.481 9.366 21.189 1.00 15.97 85 VAL A O 1
ATOM 737 N N . VAL A 1 86 ? -1.055 7.187 21.215 1.00 12.95 86 VAL A N 1
ATOM 738 C CA . V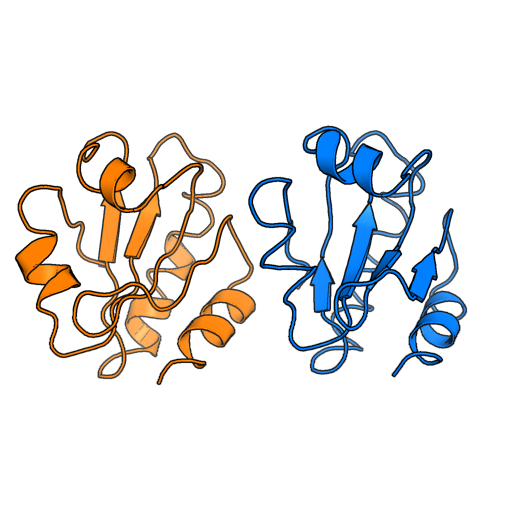AL A 1 86 ? 0.024 6.786 22.110 1.00 13.45 86 VAL A CA 1
ATOM 739 C C . VAL A 1 86 ? 1.081 5.917 21.409 1.00 15.64 86 VAL A C 1
ATOM 740 O O . VAL A 1 86 ? 2.151 5.669 21.963 1.00 14.93 86 VAL A O 1
ATOM 744 N N . ASP A 1 87 ? 0.786 5.442 20.195 1.00 11.22 87 ASP A N 1
ATOM 745 C CA . ASP A 1 87 ? 1.816 4.768 19.415 1.00 11.12 87 ASP A CA 1
ATOM 746 C C . ASP A 1 87 ? 1.461 4.866 17.936 1.00 15.40 87 ASP A C 1
ATOM 747 O O . ASP A 1 87 ? 0.286 4.975 17.585 1.00 13.96 87 ASP A O 1
ATOM 752 N N . ARG A 1 88 ? 2.481 4.843 17.079 1.00 11.98 88 ARG A N 1
ATOM 753 C CA . ARG A 1 88 ? 2.300 4.830 15.636 1.00 8.91 88 ARG A CA 1
ATOM 754 C C . ARG A 1 88 ? 3.183 3.730 15.097 1.00 10.88 88 ARG A C 1
ATOM 755 O O . ARG A 1 88 ? 4.397 3.721 15.336 1.00 12.09 88 ARG A O 1
ATOM 763 N N . LEU A 1 89 ? 2.583 2.801 14.368 1.00 10.27 89 LEU A N 1
ATOM 764 C CA . LEU A 1 89 ? 3.296 1.656 13.851 1.00 11.51 89 LEU A CA 1
ATOM 765 C C . LEU A 1 89 ? 3.233 1.732 12.334 1.00 7.76 89 LEU A C 1
ATOM 766 O O . LEU A 1 89 ? 2.189 1.476 11.734 1.00 11.93 89 LEU A O 1
ATOM 771 N N . VAL A 1 90 ? 4.354 2.100 11.718 1.00 12.26 90 VAL A N 1
ATOM 772 C CA . VAL A 1 90 ? 4.358 2.361 10.282 1.00 18.47 90 VAL A CA 1
ATOM 773 C C . VAL A 1 90 ? 4.991 1.186 9.554 1.00 16.62 90 VAL A C 1
ATOM 774 O O . VAL A 1 90 ? 6.041 0.690 9.963 1.00 24.21 90 VAL A O 1
ATOM 778 N N . GLY A 1 91 ? 4.345 0.742 8.480 1.00 11.28 91 GLY A N 1
ATOM 779 C CA . GLY A 1 91 ? 4.822 -0.399 7.721 1.00 13.32 91 GLY A CA 1
ATOM 780 C C . GLY A 1 91 ? 4.416 -1.714 8.342 1.00 20.00 91 GLY A C 1
ATOM 781 O O . GLY A 1 91 ? 4.043 -1.775 9.525 1.00 25.09 91 GLY A O 1
ATOM 782 N N . ALA A 1 92 ? 4.489 -2.776 7.550 1.00 24.18 92 ALA A N 1
ATOM 783 C CA . ALA A 1 92 ? 4.147 -4.106 8.037 1.00 31.24 92 ALA A CA 1
ATOM 784 C C . ALA A 1 92 ? 5.047 -4.512 9.200 1.00 27.13 92 ALA A C 1
ATOM 785 O O . ALA A 1 92 ? 6.253 -4.265 9.190 1.00 32.36 92 ALA A O 1
ATOM 787 N N A GLN A 1 93 ? 4.450 -5.117 10.215 0.59 26.44 93 GLN A N 1
ATOM 788 N N B GLN A 1 93 ? 4.445 -5.140 10.202 0.41 27.33 93 GLN A N 1
ATOM 789 C CA A GLN A 1 93 ? 5.226 -5.657 11.320 0.59 31.75 93 GLN A CA 1
ATOM 790 C CA B GLN A 1 93 ? 5.176 -5.629 11.365 0.41 32.18 93 GLN A CA 1
ATOM 791 C C A GLN A 1 93 ? 4.627 -6.983 11.762 0.59 27.95 93 GLN A C 1
ATOM 792 C C B GLN A 1 93 ? 4.611 -6.989 11.768 0.41 28.04 93 GLN A C 1
ATOM 793 O O A GLN A 1 93 ? 3.413 -7.181 11.680 0.59 24.38 93 GLN A O 1
ATOM 794 O O B GLN A 1 93 ? 3.404 -7.213 11.672 0.41 24.97 93 GLN A O 1
ATOM 805 N N . PRO A 1 94 ? 5.484 -7.911 12.202 1.00 28.21 94 PRO A N 1
ATOM 806 C CA . PRO A 1 94 ? 5.039 -9.250 12.594 1.00 28.53 94 PRO A CA 1
ATOM 807 C C . PRO A 1 94 ? 4.102 -9.210 13.794 1.00 19.64 94 PRO A C 1
ATOM 808 O O . PRO A 1 94 ? 4.158 -8.271 14.583 1.00 18.44 94 PRO A O 1
ATOM 812 N N . LYS A 1 95 ? 3.250 -10.223 13.902 1.00 20.50 95 LYS A N 1
ATOM 813 C CA . LYS A 1 95 ? 2.269 -10.300 14.975 1.00 21.84 95 LYS A CA 1
ATOM 814 C C . LYS A 1 95 ? 2.856 -10.049 16.365 1.00 24.26 95 LYS A C 1
ATOM 815 O O . LYS A 1 95 ? 2.292 -9.294 17.142 1.00 20.42 95 LYS A O 1
ATOM 821 N N A GLU A 1 96 ? 3.986 -10.677 16.682 0.60 23.46 96 GLU A N 1
ATOM 822 N N B GLU A 1 96 ? 3.990 -10.672 16.664 0.40 23.23 96 GLU A N 1
ATOM 823 C CA A GLU A 1 96 ? 4.549 -10.550 18.028 0.60 21.83 96 GLU A CA 1
ATOM 824 C CA B GLU A 1 96 ? 4.579 -10.570 17.996 0.40 22.30 96 GLU A CA 1
ATOM 825 C C A GLU A 1 96 ? 5.060 -9.145 18.336 0.60 17.98 96 GLU A C 1
ATOM 826 C C B GLU A 1 96 ? 5.086 -9.169 18.333 0.40 19.25 96 GLU A C 1
ATOM 827 O O A GLU A 1 96 ? 4.907 -8.658 19.460 0.60 23.17 96 GLU A O 1
ATOM 828 O O B GLU A 1 96 ? 4.956 -8.712 19.471 0.40 22.26 96 GLU A O 1
ATOM 839 N N . ALA A 1 97 ? 5.660 -8.491 17.346 1.00 24.17 97 ALA A N 1
ATOM 840 C CA . ALA A 1 97 ? 6.107 -7.121 17.527 1.00 22.29 97 ALA A CA 1
ATOM 841 C C . ALA A 1 97 ? 4.898 -6.217 17.783 1.00 22.71 97 ALA A C 1
ATOM 842 O O . ALA A 1 97 ? 4.943 -5.359 18.663 1.00 25.47 97 ALA A O 1
ATOM 844 N N . LEU A 1 98 ? 3.817 -6.415 17.027 1.00 21.47 98 LEU A N 1
ATOM 845 C CA . LEU A 1 98 ? 2.602 -5.631 17.256 1.00 19.47 98 LEU A CA 1
ATOM 846 C C . LEU A 1 98 ? 2.042 -5.844 18.661 1.00 18.11 98 LEU A C 1
ATOM 847 O O . LEU A 1 98 ? 1.709 -4.876 19.349 1.00 14.74 98 LEU A O 1
ATOM 852 N N . LYS A 1 99 ? 1.938 -7.097 19.099 1.00 13.96 99 LYS A N 1
ATOM 853 C CA . LYS A 1 99 ? 1.427 -7.360 20.445 1.00 14.96 99 LYS A CA 1
ATOM 854 C C . LYS A 1 99 ? 2.248 -6.673 21.535 1.00 18.82 99 LYS A C 1
ATOM 855 O O . LYS A 1 99 ? 1.689 -6.063 22.438 1.00 20.51 99 LYS A O 1
ATOM 861 N N . GLU A 1 100 ? 3.568 -6.757 21.453 1.00 26.20 100 GLU A N 1
ATOM 862 C CA . GLU A 1 100 ? 4.399 -6.140 22.482 1.00 26.93 100 GLU A CA 1
ATOM 863 C C . GLU A 1 100 ? 4.239 -4.625 22.534 1.00 26.09 100 GLU A C 1
ATOM 864 O O . GLU A 1 100 ? 4.238 -4.033 23.614 1.00 26.63 100 GLU A O 1
ATOM 870 N N . ARG A 1 101 ? 4.088 -4.003 21.372 1.00 22.30 101 ARG A N 1
ATOM 871 C CA . ARG A 1 101 ? 3.835 -2.571 21.312 1.00 16.65 101 ARG A CA 1
ATOM 872 C C . ARG A 1 101 ? 2.475 -2.255 21.917 1.00 22.35 101 ARG A C 1
ATOM 873 O O . ARG A 1 101 ? 2.315 -1.254 22.611 1.00 22.69 101 ARG A O 1
ATOM 881 N N . ILE A 1 102 ? 1.491 -3.111 21.659 1.00 14.73 102 ILE A N 1
ATOM 882 C CA . ILE A 1 102 ? 0.145 -2.852 22.161 1.00 13.37 102 ILE A CA 1
ATOM 883 C C . ILE A 1 102 ? 0.079 -3.112 23.664 1.00 13.85 102 ILE A C 1
ATOM 884 O O . ILE A 1 102 ? -0.492 -2.321 24.426 1.00 18.03 102 ILE A O 1
ATOM 889 N N . ASP A 1 103 ? 0.661 -4.230 24.074 1.00 17.21 103 ASP A N 1
ATOM 890 C CA . ASP A 1 103 ? 0.681 -4.630 25.486 1.00 21.83 103 ASP A CA 1
ATOM 891 C C . ASP A 1 103 ? 1.212 -3.519 26.381 1.00 27.09 103 ASP A C 1
ATOM 892 O O . ASP A 1 103 ? 0.718 -3.302 27.496 1.00 27.89 103 ASP A O 1
ATOM 897 N N A LYS A 1 104 ? 2.230 -2.820 25.889 0.85 31.26 104 LYS A N 1
ATOM 898 N N B LYS A 1 104 ? 2.222 -2.816 25.877 0.15 30.38 104 LYS A N 1
ATOM 899 C CA A LYS A 1 104 ? 2.878 -1.739 26.623 0.85 32.90 104 LYS A CA 1
ATOM 900 C CA B LYS A 1 104 ? 2.877 -1.726 26.591 0.15 31.38 104 LYS A CA 1
ATOM 901 C C A LYS A 1 104 ? 1.899 -0.658 27.086 0.85 29.43 104 LYS A C 1
ATOM 902 C C B LYS A 1 104 ? 1.885 -0.687 27.105 0.15 29.49 104 LYS A C 1
ATOM 903 O O A LYS A 1 104 ? 2.171 0.072 28.040 0.85 32.64 104 LYS A O 1
ATOM 904 O O B LYS A 1 104 ? 2.137 -0.014 28.105 0.15 31.27 104 LYS A O 1
ATOM 915 N N . HIS A 1 105 ? 0.755 -0.562 26.418 1.00 20.00 105 HIS A N 1
ATOM 916 C CA . HIS A 1 105 ? -0.218 0.482 26.729 1.00 22.73 105 HIS A CA 1
ATOM 917 C C . HIS A 1 105 ? -1.497 0.003 27.407 1.00 23.77 105 HIS A C 1
ATOM 918 O O . HIS A 1 105 ? -2.443 0.771 27.551 1.00 24.09 105 HIS A O 1
ATOM 925 N N . LEU A 1 106 ? -1.534 -1.260 27.817 1.00 20.74 106 LEU A N 1
ATOM 926 C CA . LEU A 1 106 ? -2.711 -1.780 28.504 1.00 21.72 106 LEU A CA 1
ATOM 927 C C . LEU A 1 106 ? -2.582 -1.615 30.015 1.00 28.98 106 LEU A C 1
ATOM 928 O O . LEU A 1 106 ? -3.559 -1.778 30.746 1.00 38.35 106 LEU A O 1
ATOM 933 N N . SER B 1 2 ? -41.091 -10.517 10.464 1.00 57.34 2 SER B N 1
ATOM 934 C CA . SER B 1 2 ? -40.576 -9.427 9.642 1.00 53.96 2 SER B CA 1
ATOM 935 C C . SER B 1 2 ? -40.609 -8.094 10.380 1.00 53.15 2 SER B C 1
ATOM 936 O O . SER B 1 2 ? -41.662 -7.646 10.835 1.00 53.50 2 SER B O 1
ATOM 939 N N . VAL B 1 3 ? -39.440 -7.472 10.495 1.00 45.15 3 VAL B N 1
ATOM 940 C CA . VAL B 1 3 ? -39.307 -6.146 11.086 1.00 34.23 3 VAL B CA 1
ATOM 941 C C . VAL B 1 3 ? -40.243 -5.164 10.391 1.00 28.26 3 VAL B C 1
ATOM 942 O O . VAL B 1 3 ? -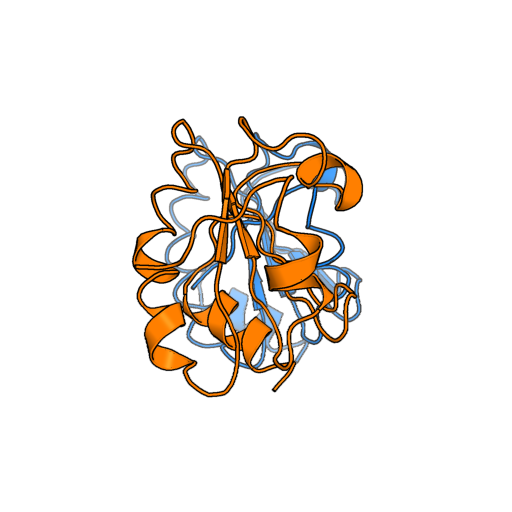40.313 -5.125 9.166 1.00 30.83 3 VAL B O 1
ATOM 946 N N . ILE B 1 4 ? -40.966 -4.370 11.175 1.00 26.42 4 ILE B N 1
ATOM 947 C CA . ILE B 1 4 ? -41.924 -3.427 10.612 1.00 30.88 4 ILE B CA 1
ATOM 948 C C . ILE B 1 4 ? -41.208 -2.276 9.900 1.00 33.13 4 ILE B C 1
ATOM 949 O O . ILE B 1 4 ? -40.171 -1.800 10.364 1.00 27.53 4 ILE B O 1
ATOM 954 N N . GLU B 1 5 ? -41.747 -1.850 8.762 1.00 28.06 5 GLU B N 1
ATOM 955 C CA . GLU B 1 5 ? -41.227 -0.674 8.084 1.00 28.05 5 GLU B CA 1
ATOM 956 C C . GLU B 1 5 ? -42.023 0.547 8.503 1.00 28.52 5 GLU B C 1
ATOM 957 O O . GLU B 1 5 ? -43.227 0.630 8.275 1.00 25.16 5 GLU B O 1
ATOM 963 N N . VAL B 1 6 ? -41.322 1.481 9.131 1.00 19.44 6 VAL B N 1
ATOM 964 C CA A VAL B 1 6 ? -41.938 2.701 9.635 0.20 19.44 6 VAL B CA 1
ATOM 965 C CA B VAL B 1 6 ? -41.897 2.708 9.665 0.80 16.49 6 VAL B CA 1
ATOM 966 C C . VAL B 1 6 ? -41.657 3.860 8.685 1.00 23.33 6 VAL B C 1
ATOM 967 O O . VAL B 1 6 ? -40.646 3.876 7.988 1.00 20.72 6 VAL B O 1
ATOM 974 N N . THR B 1 7 ? -42.579 4.819 8.636 1.00 16.78 7 THR B N 1
ATOM 975 C CA . THR B 1 7 ? -42.501 5.918 7.675 1.00 15.07 7 THR B CA 1
ATOM 976 C C . THR B 1 7 ? -42.584 7.278 8.364 1.00 14.87 7 THR B C 1
ATOM 977 O O . THR B 1 7 ? -42.792 7.351 9.571 1.00 19.74 7 THR B O 1
ATOM 981 N N . ASP B 1 8 ? -42.411 8.354 7.599 1.00 16.17 8 ASP B N 1
ATOM 982 C CA . ASP B 1 8 ? -42.556 9.699 8.152 1.00 18.00 8 ASP B CA 1
ATOM 983 C C . ASP B 1 8 ? -43.884 9.798 8.906 1.00 21.95 8 ASP B C 1
ATOM 984 O O . ASP B 1 8 ? -43.996 10.479 9.933 1.00 23.19 8 ASP B O 1
ATOM 989 N N . GLU B 1 9 ? -44.894 9.108 8.388 1.00 21.67 9 GLU B N 1
ATOM 990 C CA . GLU B 1 9 ? -46.232 9.201 8.953 1.00 16.70 9 GLU B CA 1
ATOM 991 C C . GLU B 1 9 ? -46.335 8.650 10.376 1.00 22.03 9 GLU B C 1
ATOM 992 O O . GLU B 1 9 ? -46.866 9.320 11.260 1.00 26.55 9 GLU B O 1
ATOM 998 N N . ASN B 1 10 ? -45.828 7.435 10.600 1.00 18.12 10 ASN B N 1
ATOM 999 C CA . ASN B 1 10 ? -46.010 6.762 11.889 1.00 16.29 10 ASN B CA 1
ATOM 1000 C C . ASN B 1 10 ? -44.767 6.651 12.793 1.00 18.84 10 ASN B C 1
ATOM 1001 O O . ASN B 1 10 ? -44.788 5.911 13.776 1.00 18.34 10 ASN B O 1
ATOM 1006 N N . PHE B 1 11 ? -43.702 7.383 12.470 1.00 19.08 11 PHE B N 1
ATOM 1007 C CA . PHE B 1 11 ? -42.485 7.383 13.292 1.00 15.27 11 PHE B CA 1
ATOM 1008 C C . PHE B 1 11 ? -42.744 7.827 14.731 1.00 23.50 11 PHE B C 1
ATOM 1009 O O . PHE B 1 11 ? -42.186 7.277 15.690 1.00 18.15 11 PHE B O 1
ATOM 1017 N N . GLU B 1 12 ? -43.575 8.847 14.888 1.00 21.70 12 GLU B N 1
ATOM 1018 C CA . GLU B 1 12 ? -43.855 9.364 16.218 1.00 17.18 12 GLU B CA 1
ATOM 1019 C C . GLU B 1 12 ? -44.517 8.298 17.074 1.00 19.29 12 GLU B C 1
ATOM 1020 O O . GLU B 1 12 ? -44.090 8.026 18.196 1.00 22.31 12 GLU B O 1
ATOM 1026 N N . GLN B 1 13 ? -45.572 7.683 16.541 1.00 19.50 13 GLN B N 1
ATOM 1027 C CA . GLN B 1 13 ? -46.294 6.672 17.300 1.00 20.51 13 GLN B CA 1
ATOM 1028 C C . GLN B 1 13 ? -45.439 5.441 17.618 1.00 20.35 13 GLN B C 1
ATOM 1029 O O . GLN B 1 13 ? -45.385 4.986 18.769 1.00 18.92 13 GLN B O 1
ATOM 1035 N N . GLU B 1 14 ? -44.759 4.919 16.598 1.00 20.01 14 GLU B N 1
ATOM 1036 C CA . GLU B 1 14 ? -44.051 3.643 16.712 1.00 22.41 14 GLU B CA 1
ATOM 1037 C C . GLU B 1 14 ? -42.704 3.760 17.420 1.00 19.43 14 GLU B C 1
ATOM 1038 O O . GLU B 1 14 ? -42.288 2.858 18.148 1.00 21.83 14 GLU B O 1
ATOM 1044 N N . VAL B 1 15 ? -42.027 4.875 17.204 1.00 18.92 15 VAL B N 1
ATOM 1045 C CA . VAL B 1 15 ? -40.689 5.053 17.766 1.00 15.55 15 VAL B CA 1
ATOM 1046 C C . VAL B 1 15 ? -40.686 5.986 18.974 1.00 18.65 15 VAL B C 1
ATOM 1047 O O . VAL B 1 15 ? -40.283 5.587 20.065 1.00 18.04 15 VAL B O 1
ATOM 1051 N N . LEU B 1 16 ? -41.138 7.224 18.793 1.00 18.49 16 LEU B N 1
ATOM 1052 C CA . LEU B 1 16 ? -41.040 8.202 19.876 1.00 24.47 16 LEU B CA 1
ATOM 1053 C C . LEU B 1 16 ? -41.912 7.882 21.092 1.00 19.96 16 LEU B C 1
ATOM 1054 O O . LEU B 1 16 ? -41.566 8.255 22.208 1.00 22.28 16 LEU B O 1
ATOM 1059 N N . LYS B 1 17 ? -43.041 7.212 20.873 1.00 21.63 17 LYS B N 1
ATOM 1060 C CA . LYS B 1 17 ? -43.965 6.888 21.960 1.00 19.65 17 LYS B CA 1
ATOM 1061 C C . LYS B 1 17 ? -43.918 5.420 22.367 1.00 24.56 17 LYS B C 1
ATOM 1062 O O . LYS B 1 17 ? -44.891 4.864 22.879 1.00 33.33 17 LYS B O 1
ATOM 1068 N N . SER B 1 18 ? -42.770 4.791 22.156 1.00 21.06 18 SER B N 1
ATOM 1069 C CA . SER B 1 18 ? -42.625 3.377 22.476 1.00 23.80 18 SER B CA 1
ATOM 1070 C C . SER B 1 18 ? -42.490 3.158 23.982 1.00 29.33 18 SER B C 1
ATOM 1071 O O . SER B 1 18 ? -41.890 3.975 24.684 1.00 34.18 18 SER B O 1
ATOM 1074 N N . ASP B 1 19 ? -43.062 2.062 24.477 1.00 24.07 19 ASP B N 1
ATOM 1075 C CA . ASP B 1 19 ? -42.908 1.697 25.884 1.00 29.04 19 ASP B CA 1
ATOM 1076 C C . ASP B 1 19 ? -41.639 0.875 26.124 1.00 35.75 19 ASP B C 1
ATOM 1077 O O . ASP B 1 19 ? -41.383 0.419 27.237 1.00 41.02 19 ASP B O 1
ATOM 1082 N N . LYS B 1 20 ? -40.850 0.697 25.070 1.00 30.21 20 LYS B N 1
ATOM 1083 C CA A LYS B 1 20 ? -39.570 -0.004 25.159 0.78 31.49 20 LYS B CA 1
ATOM 1084 C CA B LYS B 1 20 ? -39.566 0.020 25.190 0.22 31.04 20 LYS B CA 1
ATOM 1085 C C . LYS B 1 20 ? -38.514 0.741 24.354 1.00 28.37 20 LYS B C 1
ATOM 1086 O O . LYS B 1 20 ? -38.845 1.607 23.546 1.00 22.84 20 LYS B O 1
ATOM 1097 N N . PRO B 1 21 ? -37.232 0.411 24.570 1.00 21.99 21 PRO B N 1
ATOM 1098 C CA . PRO B 1 21 ? -36.206 0.987 23.694 1.00 20.74 21 PRO B CA 1
ATOM 1099 C C . PRO B 1 21 ? -36.432 0.570 22.239 1.00 18.13 21 PRO B C 1
ATOM 1100 O O . PRO B 1 21 ? -36.985 -0.496 21.988 1.00 19.50 21 PRO B O 1
ATOM 1104 N N . VAL B 1 22 ? -36.005 1.394 21.284 1.00 22.71 22 VAL B N 1
ATOM 1105 C CA . VAL B 1 22 ? -36.249 1.086 19.875 1.00 15.00 22 VAL B CA 1
ATOM 1106 C C . VAL B 1 22 ? -34.993 1.223 19.005 1.00 18.88 22 VAL B C 1
ATOM 1107 O O . VAL B 1 22 ? -34.323 2.252 19.045 1.00 19.26 22 VAL B O 1
ATOM 1111 N N . LEU B 1 23 ? -34.711 0.185 18.219 1.00 14.28 23 LEU B N 1
ATOM 1112 C CA A LEU B 1 23 ? -33.613 0.207 17.264 0.11 16.98 23 LEU B CA 1
ATOM 1113 C CA B LEU B 1 23 ? -33.609 0.207 17.257 0.89 15.52 23 LEU B CA 1
ATOM 1114 C C . LEU B 1 23 ? -34.172 0.497 15.875 1.00 18.19 23 LEU B C 1
ATOM 1115 O O . LEU B 1 23 ? -35.023 -0.242 15.371 1.00 14.35 23 LEU B O 1
ATOM 1124 N N . VAL B 1 24 ? -33.699 1.576 15.263 1.00 13.28 24 VAL B N 1
ATOM 1125 C CA . VAL B 1 24 ? -34.165 1.965 13.942 1.00 14.85 24 VAL B CA 1
ATOM 1126 C C . VAL B 1 24 ? -33.064 1.822 12.909 1.00 15.99 24 VAL B C 1
ATOM 1127 O O . VAL B 1 24 ? -32.003 2.394 13.058 1.00 15.77 24 VAL B O 1
ATOM 1131 N N . ASP B 1 25 ? -33.343 1.059 11.863 1.00 14.29 25 ASP B N 1
ATOM 1132 C CA . ASP B 1 25 ? -32.411 0.835 10.774 1.00 16.00 25 ASP B CA 1
ATOM 1133 C C . ASP B 1 25 ? -32.751 1.749 9.607 1.00 17.21 25 ASP B C 1
ATOM 1134 O O . ASP B 1 25 ? -33.749 1.535 8.919 1.00 18.50 25 ASP B O 1
ATOM 1139 N N . PHE B 1 26 ? -31.935 2.785 9.402 1.00 13.84 26 PHE B N 1
ATOM 1140 C CA . PHE B 1 26 ? -32.102 3.668 8.256 1.00 16.17 26 PHE B CA 1
ATOM 1141 C C . PHE B 1 26 ? -31.334 3.096 7.061 1.00 20.15 26 PHE B C 1
ATOM 1142 O O . PHE B 1 26 ? -30.102 2.929 7.118 1.00 16.82 26 PHE B O 1
ATOM 1150 N N . TRP B 1 27 ? -32.068 2.801 5.987 1.00 18.96 27 TRP B N 1
ATOM 1151 C CA . TRP B 1 27 ? -31.534 2.088 4.828 1.00 17.48 27 TRP B CA 1
ATOM 1152 C C . TRP B 1 27 ? -32.160 2.548 3.498 1.00 20.05 27 TRP B C 1
ATOM 1153 O O . TRP B 1 27 ? -33.072 3.377 3.473 1.00 21.01 27 TRP B O 1
ATOM 1164 N N . ALA B 1 28 ? -31.667 1.983 2.399 1.00 25.90 28 ALA B N 1
ATOM 1165 C CA . ALA B 1 28 ? -32.254 2.187 1.072 1.00 30.89 28 ALA B CA 1
ATOM 1166 C C . ALA B 1 28 ? -31.932 0.970 0.202 1.00 32.13 28 ALA B C 1
ATOM 1167 O O . ALA B 1 28 ? -30.908 0.317 0.411 1.00 33.61 28 ALA B O 1
ATOM 1169 N N . PRO B 1 29 ? -32.813 0.649 -0.764 1.00 39.82 29 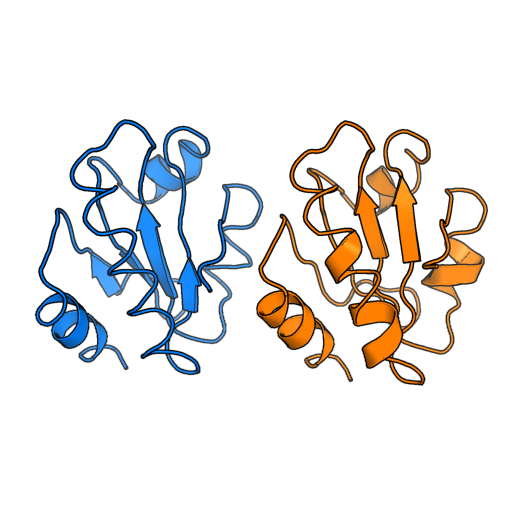PRO B N 1
ATOM 1170 C CA A PRO B 1 29 ? -32.665 -0.536 -1.623 0.10 41.44 29 PRO B CA 1
ATOM 1171 C CA B PRO B 1 29 ? -32.667 -0.537 -1.622 0.90 41.73 29 PRO B CA 1
ATOM 1172 C C . PRO B 1 29 ? -31.421 -0.526 -2.520 1.00 41.60 29 PRO B C 1
ATOM 1173 O O . PRO B 1 29 ? -30.933 -1.591 -2.900 1.00 45.09 29 PRO B O 1
ATOM 1180 N N . TRP B 1 30 ? -30.916 0.654 -2.858 1.00 36.21 30 TRP B N 1
ATOM 1181 C CA . TRP B 1 30 ? -29.725 0.744 -3.697 1.00 35.82 30 TRP B CA 1
ATOM 1182 C C . TRP B 1 30 ? -28.452 0.639 -2.863 1.00 35.45 30 TRP B C 1
ATOM 1183 O O . TRP B 1 30 ? -27.357 0.917 -3.348 1.00 36.95 30 TRP B O 1
ATOM 1194 N N . CYS B 1 31 ? -28.603 0.232 -1.609 1.00 34.16 31 CYS B N 1
ATOM 1195 C CA . CYS B 1 31 ? -27.498 0.249 -0.650 1.00 29.71 31 CYS B CA 1
ATOM 1196 C C . CYS B 1 31 ? -26.913 -1.151 -0.427 1.00 26.50 31 CYS B C 1
ATOM 1197 O O . CYS B 1 31 ? -27.549 -2.017 0.175 1.00 30.42 31 CYS B O 1
ATOM 1200 N N . GLY B 1 32 ? -25.703 -1.369 -0.930 1.00 27.53 32 GLY B N 1
ATOM 1201 C CA . GLY B 1 32 ? -25.029 -2.641 -0.762 1.00 28.27 32 GLY B CA 1
ATOM 1202 C C . GLY B 1 32 ? -24.895 -3.042 0.699 1.00 24.88 32 GLY B C 1
ATOM 1203 O O . GLY B 1 32 ? -25.385 -4.095 1.112 1.00 23.55 32 GLY B O 1
ATOM 1204 N N . PRO B 1 33 ? -24.211 -2.206 1.493 1.00 28.94 33 PRO B N 1
ATOM 1205 C CA . PRO B 1 33 ? -24.053 -2.472 2.929 1.00 26.43 33 PRO B CA 1
ATOM 1206 C C . PRO B 1 33 ? -25.391 -2.593 3.682 1.00 21.83 33 PRO B C 1
ATOM 1207 O O . PRO B 1 33 ? -25.466 -3.339 4.658 1.00 21.08 33 PRO B O 1
ATOM 1211 N N . CYS B 1 34 ? -26.428 -1.878 3.238 1.00 21.92 34 CYS B N 1
ATOM 1212 C CA . CYS B 1 34 ? -27.745 -1.990 3.866 1.00 23.22 34 CYS B CA 1
ATOM 1213 C C . CYS B 1 34 ? -28.314 -3.387 3.677 1.00 23.81 34 CYS B C 1
ATOM 1214 O O . CYS B 1 34 ? -28.850 -3.992 4.611 1.00 22.37 34 CYS B O 1
ATOM 1217 N N . ARG B 1 35 ? -28.207 -3.892 2.454 1.00 23.82 35 ARG B N 1
ATOM 1218 C CA . ARG B 1 35 ? -28.660 -5.244 2.167 1.00 25.81 35 ARG B CA 1
ATOM 1219 C C . ARG B 1 35 ? -27.875 -6.263 3.001 1.00 26.58 35 ARG B C 1
ATOM 1220 O O . ARG B 1 35 ? -28.423 -7.277 3.434 1.00 27.02 35 ARG B O 1
ATOM 1228 N N . MET B 1 36 ? -26.604 -5.970 3.257 1.00 27.90 36 MET B N 1
ATOM 1229 C CA A MET B 1 36 ? -25.756 -6.869 4.034 0.62 29.01 36 MET B CA 1
ATOM 1230 C CA B MET B 1 36 ? -25.755 -6.865 4.038 0.38 29.10 36 MET B CA 1
ATOM 1231 C C . MET B 1 36 ? -26.248 -7.018 5.477 1.00 32.85 36 MET B C 1
ATOM 1232 O O . MET B 1 36 ? -26.283 -8.125 6.019 1.00 30.66 36 MET B O 1
ATOM 1241 N N . ILE B 1 37 ? -26.634 -5.909 6.103 1.00 28.05 37 ILE B N 1
ATOM 1242 C CA . ILE B 1 37 ? -27.063 -5.970 7.503 1.00 26.26 37 ILE B CA 1
ATOM 1243 C C . ILE B 1 37 ? -28.544 -6.300 7.693 1.00 22.04 37 ILE B C 1
ATOM 1244 O O . ILE B 1 37 ? -28.992 -6.545 8.816 1.00 21.87 37 ILE B O 1
ATOM 1249 N N . ALA B 1 38 ? -29.303 -6.325 6.603 1.00 20.00 38 ALA B N 1
ATOM 1250 C CA . ALA B 1 38 ? -30.743 -6.572 6.705 1.00 23.48 38 ALA B CA 1
ATOM 1251 C C . ALA B 1 38 ? -31.078 -7.891 7.416 1.00 23.90 38 ALA B C 1
ATOM 1252 O O . ALA B 1 38 ? -31.905 -7.912 8.325 1.00 32.11 38 ALA B O 1
ATOM 1254 N N . PRO B 1 39 ? -30.431 -8.991 7.010 1.00 26.07 39 PRO B N 1
ATOM 1255 C CA . PRO B 1 39 ? -30.694 -10.265 7.689 1.00 33.10 39 PRO B CA 1
ATOM 1256 C C . PRO B 1 39 ? -30.303 -10.204 9.165 1.00 27.80 39 PRO B C 1
ATOM 1257 O O . PRO B 1 39 ? -31.013 -10.732 10.027 1.00 22.13 39 PRO B O 1
ATOM 1261 N N . ILE B 1 40 ? -29.185 -9.547 9.443 1.00 27.35 40 ILE B N 1
ATOM 1262 C CA . ILE B 1 40 ? -28.745 -9.318 10.812 1.00 23.22 40 ILE B CA 1
ATOM 1263 C C . ILE B 1 40 ? -29.795 -8.599 11.655 1.00 22.25 40 ILE B C 1
ATOM 1264 O O . ILE B 1 40 ? -30.025 -8.966 12.810 1.00 21.51 40 ILE B O 1
ATOM 1269 N N . ILE B 1 41 ? -30.432 -7.577 11.081 1.00 18.65 41 ILE B N 1
ATOM 1270 C CA . ILE B 1 41 ? -31.475 -6.841 11.794 1.00 17.88 41 ILE B CA 1
ATOM 1271 C C . ILE B 1 41 ? -32.689 -7.736 12.094 1.00 18.58 41 ILE B C 1
ATOM 1272 O O . ILE B 1 41 ? -33.309 -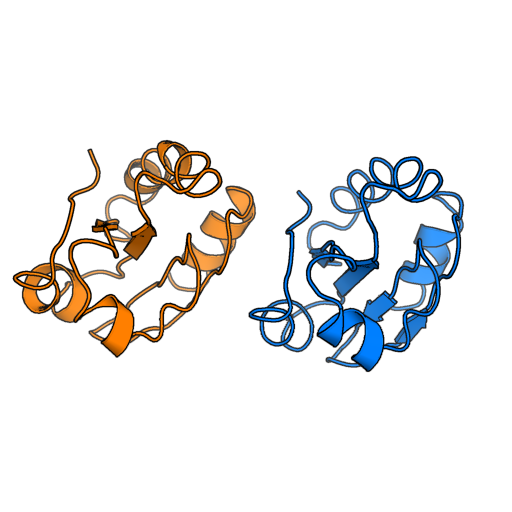7.615 13.152 1.00 25.29 41 ILE B O 1
ATOM 1277 N N . GLU B 1 42 ? -33.009 -8.636 11.169 1.00 22.62 42 GLU B N 1
ATOM 1278 C CA A GLU B 1 42 ? -34.129 -9.555 11.356 0.64 30.75 42 GLU B CA 1
ATOM 1279 C CA B GLU B 1 42 ? -34.120 -9.570 11.341 0.36 30.09 42 GLU B CA 1
ATOM 1280 C C . GLU B 1 42 ? -33.839 -10.534 12.493 1.00 29.98 42 GLU B C 1
ATOM 1281 O O . GLU B 1 42 ? -34.721 -10.844 13.303 1.00 30.80 42 GLU B O 1
ATOM 1292 N N . GLU B 1 43 ? -32.600 -11.010 12.544 1.00 24.09 43 GLU B N 1
ATOM 1293 C CA . GLU B 1 43 ? -32.151 -11.936 13.575 1.00 21.88 43 GLU B CA 1
ATOM 1294 C C . GLU B 1 43 ? -32.151 -11.259 14.940 1.00 22.56 43 GLU B C 1
ATOM 1295 O O . GLU B 1 43 ? -32.566 -11.848 15.936 1.00 23.90 43 GLU B O 1
ATOM 1301 N N . LEU B 1 44 ? -31.684 -10.011 14.978 1.00 21.02 44 LEU B N 1
ATOM 1302 C CA . LEU B 1 44 ? -31.689 -9.227 16.206 1.00 20.26 44 LEU B CA 1
ATOM 1303 C C . LEU B 1 44 ? -33.108 -8.981 16.726 1.00 17.40 44 LEU B C 1
ATOM 1304 O O . LEU B 1 44 ? -33.349 -9.016 17.933 1.00 26.42 44 LEU B O 1
ATOM 1309 N N . ALA B 1 45 ? -34.037 -8.723 15.813 1.00 22.18 45 ALA B N 1
ATOM 1310 C CA . ALA B 1 45 ? -35.414 -8.485 16.206 1.00 24.67 45 ALA B CA 1
ATOM 1311 C C . ALA B 1 45 ? -35.891 -9.653 17.061 1.00 30.45 45 ALA B C 1
ATOM 1312 O O . ALA B 1 45 ? -36.604 -9.454 18.036 1.00 35.15 45 ALA B O 1
ATOM 1314 N N . LYS B 1 46 ? -35.474 -10.865 16.706 1.00 28.06 46 LYS B N 1
ATOM 1315 C CA . LYS B 1 46 ? -35.902 -12.062 17.429 1.00 34.03 46 LYS B CA 1
ATOM 1316 C C . LYS B 1 46 ? -35.169 -12.287 18.752 1.00 36.21 46 LYS B C 1
ATOM 1317 O O . LYS B 1 46 ? -35.766 -12.757 19.708 1.00 35.49 46 LYS B O 1
ATOM 1323 N N . GLU B 1 47 ? -33.886 -11.939 18.820 1.00 33.01 47 GLU B N 1
ATOM 1324 C CA . GLU B 1 47 ? -33.124 -12.156 20.048 1.00 27.62 47 GLU B CA 1
ATOM 1325 C C . GLU B 1 47 ? -33.538 -11.227 21.181 1.00 30.64 47 GLU B C 1
ATOM 1326 O O . GLU B 1 47 ? -33.388 -11.562 22.358 1.00 32.10 47 GLU B O 1
ATOM 1332 N N . TYR B 1 48 ? -34.057 -10.057 20.827 1.00 22.05 48 TYR B N 1
ATOM 1333 C CA . TYR B 1 48 ? -34.313 -9.021 21.825 1.00 28.06 48 TYR B CA 1
ATOM 1334 C C . TYR B 1 48 ? -35.779 -8.793 22.185 1.00 33.35 48 TYR B C 1
ATOM 1335 O O . TYR B 1 48 ? -36.140 -7.734 22.679 1.00 27.98 48 TYR B O 1
ATOM 1344 N N . GLU B 1 49 ? -36.612 -9.806 21.978 1.00 36.87 49 GLU B N 1
ATOM 1345 C CA . GLU B 1 49 ? -38.015 -9.730 22.371 1.00 40.60 49 GLU B CA 1
ATOM 1346 C C . GLU B 1 49 ? -38.150 -9.390 23.856 1.00 34.34 49 GLU B C 1
ATOM 1347 O O . GLU B 1 49 ? -37.350 -9.842 24.684 1.00 35.61 49 GLU B O 1
ATOM 1353 N N . GLY B 1 50 ? -39.142 -8.568 24.179 1.00 36.10 50 GLY B N 1
ATOM 1354 C CA . GLY B 1 50 ? -39.377 -8.149 25.552 1.00 37.89 50 GLY B CA 1
ATOM 1355 C C . GLY B 1 50 ? -38.332 -7.184 26.090 1.00 37.34 50 GLY B C 1
ATOM 1356 O O . GLY B 1 50 ? -38.368 -6.810 27.266 1.00 31.28 50 GLY B O 1
ATOM 1357 N N . LYS B 1 51 ? -37.393 -6.775 25.240 1.00 31.67 51 LYS B N 1
ATOM 1358 C CA . LYS B 1 51 ? -36.356 -5.855 25.691 1.00 28.87 51 LYS B CA 1
ATOM 1359 C C . LYS B 1 51 ? -36.228 -4.613 24.805 1.00 28.64 51 LYS B C 1
ATOM 1360 O O . LYS B 1 51 ? -36.070 -3.497 25.312 1.00 25.74 51 LYS B O 1
ATOM 1366 N N . VAL B 1 52 ? -36.308 -4.807 23.492 1.00 21.17 52 VAL B N 1
ATOM 1367 C CA A VAL B 1 52 ? -36.134 -3.700 22.562 0.14 19.71 52 VAL B CA 1
ATOM 1368 C CA B VAL B 1 52 ? -36.037 -3.745 22.517 0.86 18.99 52 VAL B CA 1
ATOM 1369 C C . VAL B 1 52 ? -36.884 -3.925 21.256 1.00 18.73 52 VAL B C 1
ATOM 1370 O O . VAL B 1 52 ? -36.873 -5.004 20.675 1.00 28.58 52 VAL B O 1
ATOM 1377 N N . LYS B 1 53 ? -37.565 -2.874 20.814 1.00 21.43 53 LYS B N 1
ATOM 1378 C CA . LYS B 1 53 ? -38.343 -2.888 19.579 1.00 20.77 53 LYS B CA 1
ATOM 1379 C C . LYS B 1 53 ? -37.456 -2.549 18.364 1.00 31.04 53 LYS B C 1
ATOM 1380 O O . LYS B 1 53 ? -36.657 -1.616 18.427 1.00 30.33 53 LYS B O 1
ATOM 1386 N N . VAL B 1 54 ? -37.586 -3.306 17.273 1.00 21.45 54 VAL B N 1
ATOM 1387 C CA . VAL B 1 54 ? -36.756 -3.098 16.080 1.00 24.70 54 VAL B CA 1
ATOM 1388 C C . VAL B 1 54 ? -37.566 -2.728 14.838 1.00 30.13 54 VAL B C 1
ATOM 1389 O O . VAL B 1 54 ? -38.481 -3.460 14.444 1.00 32.12 54 VAL B O 1
ATOM 1393 N N . VAL B 1 55 ? -37.227 -1.591 14.226 1.00 22.69 55 VAL B N 1
ATOM 1394 C CA . VAL B 1 55 ? -37.898 -1.135 13.006 1.00 21.60 55 VAL B CA 1
ATOM 1395 C C . VAL B 1 55 ? -36.919 -0.652 11.919 1.00 20.40 55 VAL B C 1
ATOM 1396 O O . VAL B 1 55 ? -35.736 -0.430 12.185 1.00 21.13 55 VAL B O 1
ATOM 1400 N N . LYS B 1 56 ? -37.428 -0.496 10.699 1.00 16.13 56 LYS B N 1
ATOM 1401 C CA . LYS B 1 56 ? -36.651 0.019 9.569 1.00 19.87 56 LYS B CA 1
ATOM 1402 C C . LYS B 1 56 ? -37.299 1.266 8.954 1.00 19.27 56 LYS B C 1
ATOM 1403 O O . LYS B 1 56 ? -38.524 1.390 8.936 1.00 16.13 56 LYS B O 1
ATOM 1409 N N . VAL B 1 57 ? -36.473 2.177 8.447 1.00 16.00 57 VAL B N 1
ATOM 1410 C CA . VAL B 1 57 ? -36.969 3.353 7.726 1.00 12.79 57 VAL B CA 1
ATOM 1411 C C . VAL B 1 57 ? -36.224 3.504 6.402 1.00 22.36 57 VAL B C 1
ATOM 1412 O O . VAL B 1 57 ? -35.008 3.675 6.377 1.00 19.12 57 VAL B O 1
ATOM 1416 N N . ASN B 1 58 ? -36.949 3.424 5.293 1.00 24.30 58 ASN B N 1
ATOM 1417 C CA . ASN B 1 58 ? -36.349 3.659 3.986 1.00 25.76 58 ASN B CA 1
ATOM 1418 C C . ASN B 1 58 ? -36.151 5.154 3.792 1.00 21.73 58 ASN B C 1
ATOM 1419 O O . ASN B 1 58 ? -37.134 5.883 3.666 1.00 22.33 58 ASN B O 1
ATOM 1424 N N . VAL B 1 59 ? -34.897 5.615 3.760 1.00 14.97 59 VAL B N 1
ATOM 1425 C CA . VAL B 1 59 ? -34.631 7.056 3.738 1.00 16.10 59 VAL B CA 1
ATOM 1426 C C . VAL B 1 59 ? -35.059 7.743 2.438 1.00 19.65 59 VAL B C 1
ATOM 1427 O O . VAL B 1 59 ? -35.364 8.935 2.433 1.00 22.34 59 VAL B O 1
ATOM 1431 N N . ASP B 1 60 ? -35.049 6.998 1.340 1.00 20.75 60 ASP B N 1
ATOM 1432 C CA . ASP B 1 60 ? -35.474 7.546 0.059 1.00 26.21 60 ASP B CA 1
ATOM 1433 C C . ASP B 1 60 ? -36.940 7.948 0.091 1.00 32.71 60 ASP B C 1
ATOM 1434 O O . ASP B 1 60 ? -37.337 8.906 -0.563 1.00 34.55 60 ASP B O 1
ATOM 1439 N N . GLU B 1 61 ? -37.745 7.216 0.854 1.00 23.86 61 GLU B N 1
ATOM 1440 C CA A GLU B 1 61 ? -39.184 7.461 0.897 0.43 26.98 61 GLU B CA 1
ATOM 1441 C CA B GLU B 1 61 ? -39.184 7.462 0.895 0.57 26.99 61 GLU B CA 1
ATOM 1442 C C . GLU B 1 61 ? -39.598 8.296 2.106 1.00 25.82 61 GLU B C 1
ATOM 1443 O O . GLU B 1 61 ? -40.739 8.754 2.194 1.00 21.19 61 GLU B O 1
ATOM 1454 N N . ASN B 1 62 ? -38.665 8.498 3.035 1.00 20.89 62 ASN B N 1
ATOM 1455 C CA . ASN B 1 62 ? -38.969 9.201 4.278 1.00 20.27 62 ASN B CA 1
ATOM 1456 C C . ASN B 1 62 ? -37.931 10.265 4.626 1.00 22.56 62 ASN B C 1
ATOM 1457 O O . ASN B 1 62 ? -37.161 10.108 5.576 1.00 23.49 62 ASN B O 1
ATOM 1462 N N . PRO B 1 63 ? -37.914 11.365 3.853 1.00 25.75 63 PRO B N 1
ATOM 1463 C CA A PRO B 1 63 ? -36.948 12.460 4.014 0.45 25.79 63 PRO B CA 1
ATOM 1464 C CA B PRO B 1 63 ? -36.925 12.434 4.033 0.55 25.28 63 PRO B CA 1
ATOM 1465 C C . PRO B 1 63 ? -37.095 13.225 5.332 1.00 24.96 63 PRO B C 1
ATOM 1466 O O . PRO B 1 63 ? -36.101 13.675 5.895 1.00 27.06 63 PRO B O 1
ATOM 1473 N N . ASN B 1 64 ? -38.320 13.388 5.814 1.00 27.07 64 ASN B N 1
ATOM 1474 C CA A ASN B 1 64 ? -38.532 14.137 7.047 0.63 29.35 64 ASN B CA 1
ATOM 1475 C CA B ASN B 1 64 ? -38.536 14.139 7.048 0.37 29.17 64 ASN B CA 1
ATOM 1476 C C . ASN B 1 64 ? -37.778 13.535 8.229 1.00 30.29 64 ASN B C 1
ATOM 1477 O O . ASN B 1 64 ? -37.057 14.235 8.939 1.00 26.61 64 ASN B O 1
ATOM 1486 N N . THR B 1 65 ? -37.936 12.232 8.421 1.00 22.84 65 THR B N 1
ATOM 1487 C CA . THR B 1 65 ? -37.285 11.533 9.526 1.00 18.61 65 THR B CA 1
ATOM 1488 C C . THR B 1 65 ? -35.763 11.538 9.362 1.00 19.56 65 THR B C 1
ATOM 1489 O O . THR B 1 65 ? -35.037 11.778 10.325 1.00 20.25 65 THR B O 1
ATOM 1493 N N . ALA B 1 66 ? -35.278 11.279 8.151 1.00 16.67 66 ALA B N 1
ATOM 1494 C CA . ALA B 1 66 ? -33.830 11.252 7.921 1.00 22.63 66 ALA B CA 1
ATOM 1495 C C . ALA B 1 66 ? -33.188 12.586 8.290 1.00 22.88 66 ALA B C 1
ATOM 1496 O O . ALA B 1 66 ? -32.094 12.633 8.852 1.00 19.41 66 ALA B O 1
ATOM 1498 N N . ALA B 1 67 ? -33.876 13.674 7.964 1.00 21.64 67 ALA B N 1
ATOM 1499 C CA . ALA B 1 67 ? -33.344 15.003 8.226 1.00 22.40 67 ALA B CA 1
ATOM 1500 C C . ALA B 1 67 ? -33.381 15.337 9.715 1.00 17.84 67 ALA B C 1
ATOM 1501 O O . ALA B 1 67 ? -32.431 15.894 10.257 1.00 21.65 67 ALA B O 1
ATOM 1503 N N . GLN B 1 68 ? -34.481 14.980 10.368 1.00 17.01 68 GLN B N 1
ATOM 1504 C CA . GLN B 1 68 ? -34.676 15.244 11.794 1.00 23.32 68 GLN B CA 1
ATOM 1505 C C . GLN B 1 68 ? -33.627 14.573 12.676 1.00 22.41 68 GLN B C 1
ATOM 1506 O O . GLN B 1 68 ? -33.377 15.018 13.802 1.00 17.10 68 GLN B O 1
ATOM 1512 N N . TYR B 1 69 ? -33.052 13.481 12.175 1.00 17.33 69 TYR B N 1
ATOM 1513 C CA . TYR B 1 69 ? -32.095 12.692 12.946 1.00 17.86 69 TYR B CA 1
ATOM 1514 C C . TYR B 1 69 ? -30.722 12.657 12.298 1.00 22.41 69 TYR B C 1
ATOM 1515 O O . TYR B 1 69 ? -29.884 11.815 12.625 1.00 24.21 69 TYR B O 1
ATOM 1524 N N . GLY B 1 70 ? -30.496 13.596 11.388 1.00 17.48 70 GLY B N 1
ATOM 1525 C CA . GLY B 1 70 ? -29.172 13.824 10.835 1.00 21.42 70 GLY B CA 1
ATOM 1526 C C . GLY B 1 70 ? -28.522 12.613 10.194 1.00 23.02 70 GLY B C 1
ATOM 1527 O O . GLY B 1 70 ? -27.316 12.395 10.329 1.00 23.09 70 GLY B O 1
ATOM 1528 N N . ILE B 1 71 ? -29.316 11.836 9.474 1.00 17.65 71 ILE B N 1
ATOM 1529 C CA . ILE B 1 71 ? -28.795 10.691 8.738 1.00 15.01 71 ILE B CA 1
ATOM 1530 C C . ILE B 1 71 ? -27.940 11.205 7.575 1.00 21.88 71 ILE B C 1
ATOM 1531 O O . ILE B 1 71 ? -28.440 11.879 6.670 1.00 28.97 71 ILE B O 1
ATOM 1536 N N . ARG B 1 72 ? -26.641 10.928 7.630 1.00 19.52 72 ARG B N 1
ATOM 1537 C CA . ARG B 1 72 ? -25.686 11.461 6.656 1.00 24.65 72 ARG B CA 1
ATOM 1538 C C . ARG B 1 72 ? -25.190 10.383 5.711 1.00 26.55 72 ARG B C 1
ATOM 1539 O O . ARG B 1 72 ? -24.552 10.668 4.698 1.00 28.60 72 ARG B O 1
ATOM 1547 N N . SER B 1 73 ? -25.471 9.138 6.061 1.00 17.98 73 SER B N 1
ATOM 1548 C CA . SER B 1 73 ? -25.033 8.003 5.273 1.00 18.24 73 SER B CA 1
ATOM 1549 C C . SER B 1 73 ? -25.820 6.787 5.739 1.00 22.31 73 SER B C 1
ATOM 1550 O O . SER B 1 73 ? -26.483 6.830 6.774 1.00 18.49 73 SER B O 1
ATOM 1553 N N . ILE B 1 74 ? -25.740 5.707 4.976 1.00 19.88 74 ILE B N 1
ATOM 1554 C CA . ILE B 1 74 ? -26.477 4.495 5.297 1.00 16.67 74 ILE B CA 1
ATOM 1555 C C . ILE B 1 74 ? -25.597 3.270 5.070 1.00 18.52 74 ILE B C 1
ATOM 1556 O O . ILE B 1 74 ? -24.694 3.301 4.227 1.00 24.78 74 ILE B O 1
ATOM 1561 N N . PRO B 1 75 ? -25.838 2.199 5.840 1.00 18.43 75 PRO B N 1
ATOM 1562 C CA . PRO B 1 75 ? -26.879 2.182 6.872 1.00 17.70 75 PRO B CA 1
ATOM 1563 C C . PRO B 1 75 ? -26.485 2.975 8.116 1.00 19.33 75 PRO B C 1
ATOM 1564 O O . PRO B 1 75 ? -25.301 3.097 8.444 1.00 16.97 75 PRO B O 1
ATOM 1568 N N . THR B 1 76 ? -27.482 3.531 8.790 1.00 15.52 76 THR B N 1
ATOM 1569 C CA . THR B 1 76 ? -27.261 4.142 10.092 1.00 10.32 76 THR B CA 1
ATOM 1570 C C . THR B 1 76 ? -28.297 3.573 11.058 1.00 10.47 76 THR B C 1
ATOM 1571 O O . THR B 1 76 ? -29.498 3.546 10.761 1.00 14.86 76 THR B O 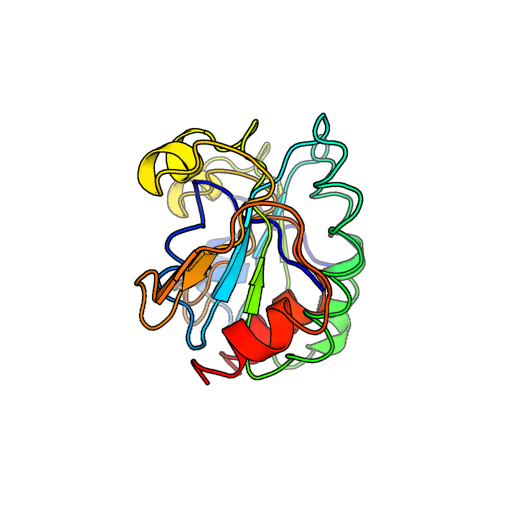1
ATOM 1575 N N . LEU B 1 77 ? -27.832 3.081 12.197 1.00 12.48 77 LEU B N 1
ATOM 1576 C CA A LEU B 1 77 ? -28.726 2.548 13.218 0.35 12.54 77 LEU B CA 1
ATOM 1577 C CA B LEU B 1 77 ? -28.737 2.554 13.207 0.65 12.14 77 LEU B CA 1
ATOM 1578 C C . LEU B 1 77 ? -28.823 3.507 14.393 1.00 12.75 77 LEU B C 1
ATOM 1579 O O . LEU B 1 77 ? -27.808 3.930 14.939 1.00 13.82 77 LEU B O 1
ATOM 1588 N N . LEU B 1 78 ? -30.044 3.859 14.782 1.00 11.06 78 LEU B N 1
ATOM 1589 C CA A LEU B 1 78 ? -30.261 4.689 15.961 0.16 12.09 78 LEU B CA 1
ATOM 1590 C CA B LEU B 1 78 ? -30.253 4.683 15.964 0.84 11.27 78 LEU B CA 1
ATOM 1591 C C . LEU B 1 78 ? -30.990 3.893 17.033 1.00 11.50 78 LEU B C 1
ATOM 1592 O O . LEU B 1 78 ? -31.878 3.123 16.720 1.00 16.66 78 LEU B O 1
ATOM 1601 N N . LEU B 1 79 ? -30.600 4.093 18.290 1.00 11.66 79 LEU B N 1
ATOM 1602 C CA . LEU B 1 79 ? -31.327 3.506 19.412 1.00 11.95 79 LEU B CA 1
ATOM 1603 C C . LEU B 1 79 ? -32.049 4.623 20.171 1.00 13.64 79 LEU B C 1
ATOM 1604 O O . LEU B 1 79 ? -31.433 5.607 20.588 1.00 15.29 79 LEU B O 1
ATOM 1609 N N . PHE B 1 80 ? -33.359 4.454 20.349 1.00 18.01 80 PHE B N 1
ATOM 1610 C CA . PHE B 1 80 ? -34.191 5.445 21.024 1.00 15.80 80 PHE B CA 1
ATOM 1611 C C . PHE B 1 80 ? -34.651 4.977 22.403 1.00 13.17 80 PHE B C 1
ATOM 1612 O O . PHE B 1 80 ? -34.947 3.805 22.592 1.00 18.42 80 PHE B O 1
ATOM 1620 N N . LYS B 1 81 ? -34.713 5.911 23.349 1.00 21.11 81 LYS B N 1
ATOM 1621 C CA A LYS B 1 81 ? -35.362 5.654 24.633 0.44 22.80 81 LYS B CA 1
ATOM 1622 C CA B LYS B 1 81 ? -35.332 5.673 24.656 0.56 23.57 81 LYS B CA 1
ATOM 1623 C C . LYS B 1 81 ? -36.183 6.873 25.052 1.00 17.98 81 LYS B C 1
ATOM 1624 O O . LYS B 1 81 ? -35.667 7.988 25.145 1.00 24.63 81 LYS B O 1
ATOM 1635 N N . ASN B 1 82 ? -37.471 6.647 25.297 1.00 31.07 82 ASN B N 1
ATOM 1636 C CA . ASN B 1 82 ? -38.381 7.708 25.725 1.00 30.24 82 ASN B CA 1
ATOM 1637 C C . ASN B 1 82 ? -38.379 8.932 24.804 1.00 30.84 82 ASN B C 1
ATOM 1638 O O . ASN B 1 82 ? -38.339 10.079 25.266 1.00 30.26 82 ASN B O 1
ATOM 1643 N N . GLY B 1 83 ? -38.421 8.672 23.498 1.00 26.33 83 GLY B N 1
ATOM 1644 C CA . GLY B 1 83 ? -38.513 9.719 22.496 1.00 26.63 83 GLY B CA 1
ATOM 1645 C C . GLY B 1 83 ? -37.197 10.380 22.134 1.00 27.48 83 GLY B C 1
ATOM 1646 O O . GLY B 1 83 ? -37.182 11.345 21.357 1.00 24.60 83 GLY B O 1
ATOM 1647 N N . GLN B 1 84 ? -36.099 9.860 22.684 1.00 21.98 84 GLN B N 1
ATOM 1648 C CA . GLN B 1 84 ? -34.773 10.455 22.511 1.00 22.70 84 GLN B CA 1
ATOM 1649 C C . GLN B 1 84 ? -33.745 9.440 22.019 1.00 15.93 84 GLN B C 1
ATOM 1650 O O . GLN B 1 84 ? -33.830 8.249 22.337 1.00 22.62 84 GLN B O 1
ATOM 1656 N N . VAL B 1 85 ? -32.766 9.924 21.263 1.00 15.35 85 VAL B N 1
ATOM 1657 C CA . VAL B 1 85 ? -31.708 9.052 20.765 1.00 15.37 85 VAL B CA 1
ATOM 1658 C C . VAL B 1 85 ? -30.675 8.822 21.866 1.00 16.83 85 VAL B C 1
ATOM 1659 O O . VAL B 1 85 ? -30.144 9.772 22.428 1.00 23.14 85 VAL B O 1
ATOM 1663 N N . VAL B 1 86 ? -30.387 7.568 22.185 1.00 16.34 86 VAL B N 1
ATOM 1664 C CA . VAL B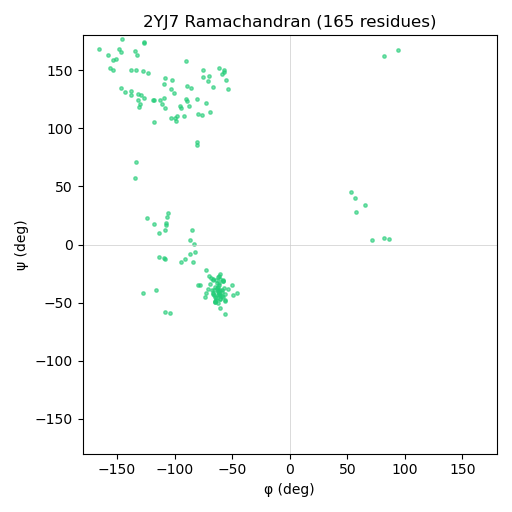 1 86 ? -29.382 7.306 23.207 1.00 17.91 86 VAL B CA 1
ATOM 1665 C C . VAL B 1 86 ? -28.140 6.616 22.644 1.00 19.21 86 VAL B C 1
ATOM 1666 O O . VAL B 1 86 ? -27.133 6.495 23.334 1.00 22.03 86 VAL B O 1
ATOM 1670 N N . ASP B 1 87 ? -28.219 6.164 21.395 1.00 16.43 87 ASP B N 1
ATOM 1671 C CA . ASP B 1 87 ? -27.019 5.673 20.703 1.00 14.31 87 ASP B CA 1
ATOM 1672 C C . ASP B 1 87 ? -27.154 5.712 19.184 1.00 12.03 87 ASP B C 1
ATOM 1673 O O . ASP B 1 87 ? -28.249 5.815 18.635 1.00 12.43 87 ASP B O 1
ATOM 1678 N N . ARG B 1 88 ? -26.013 5.618 18.509 1.00 14.38 88 ARG B N 1
ATOM 1679 C CA . ARG B 1 88 ? -25.965 5.725 17.062 1.00 14.13 88 ARG B CA 1
ATOM 1680 C C . ARG B 1 88 ? -24.859 4.812 16.529 1.00 10.75 88 ARG B C 1
ATOM 1681 O O . ARG B 1 88 ? -23.766 4.767 17.091 1.00 17.29 88 ARG B O 1
ATOM 1689 N N . LEU B 1 89 ? -25.147 4.051 15.478 1.00 10.64 89 LEU B N 1
ATOM 1690 C CA A LEU B 1 89 ? -24.140 3.186 14.882 0.57 12.91 89 LEU B CA 1
ATOM 1691 C CA B LEU B 1 89 ? -24.137 3.188 14.875 0.43 12.70 89 LEU B CA 1
ATOM 1692 C C . LEU B 1 89 ? -24.151 3.383 13.377 1.00 13.23 89 LEU B C 1
ATOM 1693 O O . LEU B 1 89 ? -25.146 3.092 12.715 1.00 13.27 89 LEU B O 1
ATOM 1702 N N . VAL B 1 90 ? -23.042 3.900 12.858 1.00 13.78 90 VAL B N 1
ATOM 1703 C CA . VAL B 1 90 ? -22.935 4.247 11.445 1.00 11.92 90 VAL B CA 1
ATOM 1704 C C . VAL B 1 90 ? -22.185 3.171 10.675 1.00 10.24 90 VAL B C 1
ATOM 1705 O O . VAL B 1 90 ? -21.109 2.739 11.093 1.00 11.88 90 VAL B O 1
ATOM 1709 N N . GLY B 1 91 ? -22.759 2.737 9.561 1.00 14.19 91 GLY B N 1
ATOM 1710 C CA . GLY B 1 91 ? -22.138 1.744 8.706 1.00 19.04 91 GLY B CA 1
ATOM 1711 C C . GLY B 1 91 ? -22.586 0.335 9.003 1.00 17.34 91 GLY B C 1
ATOM 1712 O O . GLY B 1 91 ? -23.215 0.066 10.025 1.00 18.23 91 GLY B O 1
ATOM 1713 N N . ALA B 1 92 ? -22.261 -0.578 8.093 1.00 18.68 92 ALA B N 1
ATOM 1714 C CA . ALA B 1 92 ? -22.599 -1.990 8.260 1.00 21.69 92 ALA B CA 1
ATOM 1715 C C . ALA B 1 92 ? -21.613 -2.699 9.187 1.00 25.90 92 ALA B C 1
ATOM 1716 O O . ALA B 1 92 ? -20.647 -3.319 8.733 1.00 38.00 92 ALA B O 1
ATOM 1718 N N . GLN B 1 93 ? -21.866 -2.617 10.488 1.00 12.36 93 GLN B N 1
ATOM 1719 C CA . GLN B 1 93 ? -20.953 -3.185 11.468 1.00 15.74 93 GLN B CA 1
ATOM 1720 C C . GLN B 1 93 ? -21.314 -4.624 11.784 1.00 18.29 93 GLN B C 1
ATOM 1721 O O . GLN B 1 93 ? -22.456 -5.043 11.564 1.00 21.50 93 GLN B O 1
ATOM 1727 N N . PRO B 1 94 ? -20.332 -5.389 12.283 1.00 20.60 94 PRO B N 1
ATOM 1728 C CA . PRO B 1 94 ? -20.538 -6.797 12.617 1.00 23.22 94 PRO B CA 1
ATOM 1729 C C . PRO B 1 94 ? -21.668 -6.933 13.604 1.00 17.11 94 PRO B C 1
ATOM 1730 O O . PRO B 1 94 ? -21.893 -6.054 14.444 1.00 20.48 94 PRO B O 1
ATOM 1734 N N . LYS B 1 95 ? -22.375 -8.047 13.510 1.00 17.61 95 LYS B N 1
ATOM 1735 C CA . LYS B 1 95 ? -23.465 -8.332 14.433 1.00 16.49 95 LYS B CA 1
ATOM 1736 C C . LYS B 1 95 ? -23.090 -8.142 15.907 1.00 20.13 95 LYS B C 1
ATOM 1737 O O . LYS B 1 95 ? -23.864 -7.597 16.689 1.00 17.79 95 LYS B O 1
ATOM 1743 N N . GLU B 1 96 ? -21.914 -8.604 16.306 1.00 20.15 96 GLU B N 1
ATOM 1744 C CA . GLU B 1 96 ? -21.546 -8.491 17.718 1.00 22.27 96 GLU B CA 1
ATOM 1745 C C . GLU B 1 96 ? -21.413 -7.030 18.176 1.00 17.01 96 GLU B C 1
ATOM 1746 O O . GLU B 1 96 ? -21.669 -6.710 19.342 1.00 16.57 96 GLU B O 1
ATOM 1752 N N . ALA B 1 97 ? -21.024 -6.152 17.257 1.00 14.42 97 ALA B N 1
ATOM 1753 C CA . ALA B 1 97 ? -20.937 -4.721 17.555 1.00 13.44 97 ALA B CA 1
ATOM 1754 C C . ALA B 1 97 ? -22.325 -4.126 17.793 1.00 14.01 97 ALA B C 1
ATOM 1755 O O . ALA B 1 97 ? -22.512 -3.279 18.667 1.00 14.93 97 ALA B O 1
ATOM 1757 N N . LEU B 1 98 ? -23.295 -4.565 17.000 1.00 14.28 98 LEU B N 1
ATOM 1758 C CA . LEU B 1 98 ? -24.674 -4.113 17.185 1.00 16.47 98 LEU B CA 1
ATOM 1759 C C . LEU B 1 98 ? -25.209 -4.599 18.530 1.00 15.96 98 LEU B C 1
ATOM 1760 O O . LEU B 1 98 ? -25.771 -3.830 19.314 1.00 16.21 98 LEU B O 1
ATOM 1765 N N . LYS B 1 99 ? -25.026 -5.884 18.808 1.00 14.67 99 LYS B N 1
ATOM 1766 C CA . LYS B 1 99 ? -25.527 -6.441 20.062 1.00 17.86 99 LYS B CA 1
ATOM 1767 C C . LYS B 1 99 ? -24.880 -5.747 21.252 1.00 18.31 99 LYS B C 1
ATOM 1768 O O . LYS B 1 99 ? -25.543 -5.469 22.239 1.00 16.86 99 LYS B O 1
ATOM 1774 N N . GLU B 1 100 ? -23.586 -5.448 21.157 1.00 19.43 100 GLU B N 1
ATOM 1775 C CA . GLU B 1 100 ? -22.912 -4.753 22.249 1.00 14.59 100 GLU B CA 1
ATOM 1776 C C . GLU B 1 100 ? -23.546 -3.397 22.503 1.00 26.11 100 GLU B C 1
ATOM 1777 O O . GLU B 1 100 ? -23.834 -3.041 23.648 1.00 29.70 100 GLU B O 1
ATOM 1783 N N . ARG B 1 101 ? -23.779 -2.641 21.436 1.00 19.75 101 ARG B N 1
ATOM 1784 C CA . ARG B 1 101 ? -24.373 -1.318 21.579 1.00 20.23 101 ARG B CA 1
ATOM 1785 C C . ARG B 1 101 ? -25.783 -1.376 22.177 1.00 19.29 101 ARG B C 1
ATOM 1786 O O . ARG B 1 101 ? -26.151 -0.546 23.005 1.00 29.36 101 ARG B O 1
ATOM 1794 N N . ILE B 1 102 ? -26.578 -2.350 21.754 1.00 19.62 102 ILE B N 1
ATOM 1795 C CA . ILE B 1 102 ? -27.914 -2.542 22.308 1.00 18.20 102 ILE B CA 1
ATOM 1796 C C . ILE B 1 102 ? -27.858 -2.909 23.794 1.00 22.17 102 ILE B C 1
ATOM 1797 O O . ILE B 1 102 ? -28.594 -2.350 24.609 1.00 24.27 102 ILE B O 1
ATOM 1802 N N . ASP B 1 103 ? -26.976 -3.838 24.145 1.00 26.09 103 ASP B N 1
ATOM 1803 C CA . ASP B 1 103 ? -26.838 -4.261 25.538 1.00 22.70 103 ASP B CA 1
ATOM 1804 C C . ASP B 1 103 ? -26.498 -3.121 26.507 1.00 30.32 103 ASP B C 1
ATOM 1805 O O . ASP B 1 103 ? -26.863 -3.168 27.684 1.00 28.05 103 ASP B O 1
ATOM 1810 N N . LYS B 1 104 ? -25.786 -2.113 26.013 1.00 31.44 104 LYS B N 1
ATOM 1811 C CA A LYS B 1 104 ? -25.382 -0.953 26.805 0.50 31.53 104 LYS B CA 1
ATOM 1812 C CA B LYS B 1 104 ? -25.381 -0.996 26.856 0.50 29.82 104 LYS B CA 1
ATOM 1813 C C . LYS B 1 104 ? -26.578 -0.195 27.367 1.00 30.67 104 LYS B C 1
ATOM 1814 O O . LYS B 1 104 ? -26.433 0.623 28.274 1.00 37.74 104 LYS B O 1
ATOM 1825 N N . HIS B 1 105 ? -27.757 -0.441 26.796 1.00 31.54 105 HIS B N 1
ATOM 1826 C CA . HIS B 1 105 ? -28.950 0.343 27.131 1.00 31.32 105 HIS B CA 1
ATOM 1827 C C . HIS B 1 105 ? -30.126 -0.501 27.622 1.00 38.45 105 HIS B C 1
ATOM 1828 O O . HIS B 1 105 ? -31.278 -0.071 27.553 1.00 37.19 105 HIS B O 1
ATOM 1835 N N . LEU B 1 106 ? -29.837 -1.697 28.121 1.00 41.56 106 LEU B N 1
ATOM 1836 C CA . LEU B 1 106 ? -30.882 -2.566 28.649 1.00 42.49 106 LEU B CA 1
ATOM 1837 C C . LEU B 1 106 ? -30.663 -2.856 30.128 1.00 44.74 106 LEU B C 1
ATOM 1838 O O . LEU B 1 106 ? -29.716 -3.548 30.496 1.00 46.65 106 LEU B O 1
#

Solvent-accessible surface area: 10779 Å² total; per-residue (Å²): 70,15,17,108,2,53,56,65,6,8,94,115,5,2,50,128,26,109,52,19,0,0,0,0,0,44,1,64,170,5,45,73,4,144,131,1,22,87,42,0,64,75,0,6,112,70,9,95,67,122,6,42,6,0,28,0,14,22,78,126,6,77,90,4,9,79,135,48,43,22,229,52,29,4,2,1,0,1,2,67,127,31,104,53,47,21,99,1,84,24,51,47,95,82,98,37,1,43,109,86,0,68,166,40,98,154,17,93,100,1,56,48,163,50,9,102,114,52,2,52,132,20,135,76,12,0,8,0,1,0,40,0,75,166,5,32,66,3,147,118,3,26,81,36,0,66,87,1,30,140,78,16,99,70,114,6,51,15,0,25,0,28,25,79,134,6,81,96,3,14,83,136,42,39,29,200,44,30,1,0,4,1,6,2,80,117,18,120,62,62,32,78,5,13,21,32,4,42,42,113,16,3,49,87,52,4,82,122,58,95

CATH classification: 3.40.30.10

Secondary structure (DSSP, 8-state):
--EE--TTTHIIIIIT-SS-EEEEEE-TT-HHHHHHHHHHHHHHHHTTTT-EEEEEETTT-HHHHHHTT--SSSEEEEEETTEEEEEEES---HHHHHHHHHTT-/-PEEP-TTTHIIIIIT-SS-EEEEEE-TT-HHHHHHHHHHHHHHHHTTTT-EEEEEETTT-HHHHHHTT--SSSEEEEEETTEEEEEEES---HHHHHHHHHTT-

Sequence (210 aa):
SVIEVVTDENFEQQEVLKSDKPVLVDFWAPWCGPCRRMMIAPPIIEEELAKKEYEEGKVKVVKKVNVDENPNTAAQYGIRSIPTLLLLFKNGQQVVDRLVGAQQPKEEALKERIDKKHLSVIEVVTDENFEQEVLKSDKKPVLLVDFWAPPWCGPCRMMIAPIIEEELAKEYEGKVVKVVKVNVDEENPPNNTAAQYGIRSIPTLLLLLFKKNGQVVDRLLVGAQPKEALKERIDKKHL

Nearest PDB structures (foldseek):
  4ulx-assembly1_A  TM=9.980E-01  e=5.186E-21  synthetic construct
  2yj7-assembly2_B  TM=9.976E-01  e=7.754E-21  synthetic construct
  1fb6-assembly2_B  TM=9.896E-01  e=2.700E-16  Spinacia oleracea
  1zzy-assembly2_B  TM=9.769E-01  e=1.292E-16  Escherichia coli
  7ool-assembly2_B  TM=9.750E-01  e=5.279E-16  Candidatus Photodesmus anomalopis

Foldseek 3Di:
DAAEDAPVCCCVPAQVDPAKEKEWEDAPVDPQSVVCVVLQVVVCVVCVPHYHYYYYHCVRHVPVCVVVVVPDPGKIFIDDNRDTPDIDHTDDDSVVVCVVVVVPD/DAAEDALVCCCVPAQVDPAKEKEWEEAPVDPLSVVCVVLLVVVCVVQPPHYHYHYYDCVRHVPVCVVVVPPDPGKMFIDDNRHTDDIDHTNDDSVVVVVVSVVPD

B-factor: mean 22.14, std 11.06, range [3.83, 66.61]

Radius of gyration: 18.37 Å; Cα contacts (8 Å, |Δi|>4): 405; chains: 2; bounding box: 52×27×33 Å